Protein AF-0000000075193937 (afdb_homodimer)

Foldseek 3Di:
DDDDDWAKWWKWQPDAAPVRFIWTWFADDAPDFIFTAGDDLPRQRRIWTWADDDPFKIWIDRPVGRQWTFDDDDFFTGIHGDDPFIWGWDQDPLAIWIAGPVRQWTWFFPHNHGGTGTGIGGDPVDSRRHIHIGGRD/DDDDDWAKWWKWQPDAAPVRFTWTWFADDAPDFIWTAGDDLVRQSRMWGWADPDDFKTWIDRPVCRQWTFDDDDQFTGIHGDDPWIWGWDQDPLAIWTAGPVRQWTWFFPHNDGGGGTGTGGDPVPSRRGIDIGHDD

InterPro domains:
  IPR035992 Ricin B-like lectins [SSF50370] (6-136)
  IPR048746 CCL2-like, lectin domain [PF21595] (7-131)

Radius of gyration: 20.36 Å; Cα contacts (8 Å, |Δi|>4): 786; chains: 2; bounding box: 32×58×46 Å

Structure (mmCIF, N/CA/C/O backbone):
data_AF-0000000075193937-model_v1
#
loop_
_entity.id
_entity.type
_entity.pdbx_description
1 polymer 'CCL2-like lectin domain-containing protein'
#
loop_
_atom_site.group_PDB
_atom_site.id
_atom_site.type_symbol
_atom_site.label_atom_id
_atom_site.label_alt_id
_atom_site.label_comp_id
_atom_site.label_asym_id
_atom_site.label_entity_id
_atom_site.label_seq_id
_atom_site.pdbx_PDB_ins_code
_atom_site.Cartn_x
_atom_site.Cartn_y
_atom_site.Cartn_z
_atom_site.occupancy
_atom_site.B_iso_or_equiv
_atom_site.auth_seq_id
_atom_site.auth_comp_id
_atom_site.auth_asym_id
_atom_site.auth_atom_id
_atom_site.pdbx_PDB_model_num
ATOM 1 N N . MET A 1 1 ? -6.414 20.859 -9.148 1 71.44 1 MET A N 1
ATOM 2 C CA . MET A 1 1 ? -5.879 20.859 -7.789 1 71.44 1 MET A CA 1
ATOM 3 C C . MET A 1 1 ? -6.711 21.75 -6.875 1 71.44 1 MET A C 1
ATOM 5 O O . MET A 1 1 ? -7.043 22.875 -7.238 1 71.44 1 MET A O 1
ATOM 9 N N . SER A 1 2 ? -7.223 21.172 -5.781 1 85.88 2 SER A N 1
ATOM 10 C CA . SER A 1 2 ? -8.094 21.938 -4.902 1 85.88 2 SER A CA 1
ATOM 11 C C . SER A 1 2 ? -7.625 21.875 -3.455 1 85.88 2 SER A C 1
ATOM 13 O O . SER A 1 2 ? -7 20.891 -3.049 1 85.88 2 SER A O 1
ATOM 15 N N . LYS A 1 3 ? -7.867 22.859 -2.82 1 93.62 3 LYS A N 1
ATOM 16 C CA . LYS A 1 3 ? -7.676 22.953 -1.375 1 93.62 3 LYS A CA 1
ATOM 17 C C . LYS A 1 3 ? -8.758 22.172 -0.63 1 93.62 3 LYS A C 1
ATOM 19 O O . LYS A 1 3 ? -9.953 22.359 -0.888 1 93.62 3 LYS A O 1
ATOM 24 N N . PRO A 1 4 ? -8.328 21.328 0.208 1 95.88 4 PRO A N 1
ATOM 25 C CA . PRO A 1 4 ? -9.383 20.609 0.922 1 95.88 4 PRO A CA 1
ATOM 26 C C . PRO A 1 4 ? -10.203 21.516 1.843 1 95.88 4 PRO A C 1
ATOM 28 O O . PRO A 1 4 ? -9.688 22.516 2.344 1 95.88 4 PRO A O 1
ATOM 31 N N . ALA A 1 5 ? -11.547 21.109 2.076 1 94.38 5 ALA A N 1
ATOM 32 C CA . ALA A 1 5 ? -12.391 21.812 3.035 1 94.38 5 ALA A CA 1
ATOM 33 C C . ALA A 1 5 ? -11.82 21.719 4.445 1 94.38 5 ALA A C 1
ATOM 35 O O . ALA A 1 5 ? -11.25 20.703 4.824 1 94.38 5 ALA A O 1
ATOM 36 N N . PRO A 1 6 ? -11.875 22.828 5.207 1 97.25 6 PRO A N 1
ATOM 37 C CA . PRO A 1 6 ? -11.508 22.703 6.621 1 97.25 6 PRO A CA 1
ATOM 38 C C . PRO A 1 6 ? -12.234 21.562 7.328 1 97.25 6 PRO A C 1
ATOM 40 O O . PRO A 1 6 ? -13.359 21.219 6.953 1 97.25 6 PRO A O 1
ATOM 43 N N . GLY A 1 7 ? -11.633 21.031 8.312 1 97.38 7 GLY A N 1
ATOM 44 C CA . GLY A 1 7 ? -12.203 19.906 9.047 1 97.38 7 GLY A CA 1
ATOM 45 C C . GLY A 1 7 ? -11.156 19.047 9.734 1 97.38 7 GLY A C 1
ATOM 46 O O . GLY A 1 7 ? -9.992 19.438 9.836 1 97.38 7 GLY A O 1
ATOM 47 N N . THR A 1 8 ? -11.625 17.969 10.305 1 97.19 8 THR A N 1
ATOM 48 C CA . THR A 1 8 ? -10.734 17.031 10.977 1 97.19 8 THR A CA 1
ATOM 49 C C . THR A 1 8 ? -10.469 15.805 10.102 1 97.19 8 THR A C 1
ATOM 51 O O . THR A 1 8 ? -11.406 15.203 9.562 1 97.19 8 THR A O 1
ATOM 54 N N . TYR A 1 9 ? -9.172 15.508 9.883 1 98.06 9 TYR A N 1
ATOM 55 C CA . TYR A 1 9 ? -8.75 14.445 8.977 1 98.06 9 TYR A CA 1
ATOM 56 C C . TYR A 1 9 ? -7.68 13.57 9.609 1 98.06 9 TYR A C 1
ATOM 58 O O . TYR A 1 9 ? -6.914 14.039 10.461 1 98.06 9 TYR A O 1
ATOM 66 N N . LYS A 1 10 ? -7.75 12.312 9.227 1 98.25 10 LYS A N 1
ATOM 67 C CA . LYS A 1 10 ? -6.496 11.562 9.219 1 98.25 10 LYS A CA 1
ATOM 68 C C . LYS A 1 10 ? -5.754 11.75 7.902 1 98.25 10 LYS A C 1
ATOM 70 O O . LYS A 1 10 ? -6.375 11.789 6.836 1 98.25 10 LYS A O 1
ATOM 75 N N . ILE A 1 11 ? -4.414 11.781 7.957 1 98.75 11 ILE A N 1
ATOM 76 C CA . ILE A 1 11 ? -3.545 11.938 6.797 1 98.75 11 ILE A CA 1
ATOM 77 C C . ILE A 1 11 ? -2.729 10.664 6.586 1 98.75 11 ILE A C 1
ATOM 79 O O . ILE A 1 11 ? -1.824 10.367 7.367 1 98.75 11 ILE A O 1
ATOM 83 N N . ILE A 1 12 ? -3.104 9.977 5.523 1 98.75 12 ILE A N 1
ATOM 84 C CA . ILE A 1 12 ? -2.584 8.641 5.262 1 98.75 12 ILE A CA 1
ATOM 85 C C . ILE A 1 12 ? -1.658 8.672 4.047 1 98.75 12 ILE A C 1
ATOM 87 O O . ILE A 1 12 ? -2.01 9.234 3.008 1 98.75 12 ILE A O 1
ATOM 91 N N . ASN A 1 13 ? -0.345 8.016 4.289 1 98.75 13 ASN A N 1
ATOM 92 C CA . ASN A 1 13 ? 0.5 7.844 3.111 1 98.75 13 ASN A CA 1
ATOM 93 C C . ASN A 1 13 ? -0.111 6.859 2.119 1 98.75 13 ASN A C 1
ATOM 95 O O . ASN A 1 13 ? -0.657 5.828 2.518 1 98.75 13 ASN A O 1
ATOM 99 N N . ARG A 1 14 ? -0.019 7.16 0.825 1 98.62 14 ARG A N 1
ATOM 100 C CA . ARG A 1 14 ? -0.611 6.293 -0.188 1 98.62 14 ARG A CA 1
ATOM 101 C C . ARG A 1 14 ? 0.14 4.969 -0.282 1 98.62 14 ARG A C 1
ATOM 103 O O . ARG A 1 14 ? -0.343 4.02 -0.9 1 98.62 14 ARG A O 1
ATOM 110 N N . VAL A 1 15 ? 1.331 4.848 0.27 1 98.62 15 VAL A N 1
ATOM 111 C CA . VAL A 1 15 ? 2.107 3.613 0.213 1 98.62 15 VAL A CA 1
ATOM 112 C C . VAL A 1 15 ? 1.89 2.805 1.489 1 98.62 15 VAL A C 1
ATOM 114 O O . VAL A 1 15 ? 2.162 3.287 2.592 1 98.62 15 VAL A O 1
ATOM 117 N N . LEU A 1 16 ? 1.405 1.647 1.274 1 98.44 16 LEU A N 1
ATOM 118 C CA . LEU A 1 16 ? 1.262 0.712 2.385 1 98.44 16 LEU A CA 1
ATOM 119 C C . LEU A 1 16 ? 2.625 0.284 2.916 1 98.44 16 LEU A C 1
ATOM 121 O O . LEU A 1 16 ? 3.607 0.265 2.172 1 98.44 16 LEU A O 1
ATOM 125 N N . SER A 1 17 ? 2.607 -0.071 4.297 1 98.12 17 SER A N 1
ATOM 126 C CA . SER A 1 17 ? 3.805 -0.747 4.789 1 98.12 17 SER A CA 1
ATOM 127 C C . SER A 1 17 ? 3.99 -2.102 4.113 1 98.12 17 SER A C 1
ATOM 129 O O . SER A 1 17 ? 3.068 -2.615 3.477 1 98.12 17 SER A O 1
ATOM 131 N N . VAL A 1 18 ? 5.055 -2.826 4.023 1 94.75 18 VAL A N 1
ATOM 132 C CA . VAL A 1 18 ? 5.383 -4.117 3.428 1 94.75 18 VAL A CA 1
ATOM 133 C C . VAL A 1 18 ? 4.508 -5.207 4.035 1 94.75 18 VAL A C 1
ATOM 135 O O . VAL A 1 18 ? 4.363 -6.289 3.461 1 94.75 18 VAL A O 1
ATOM 138 N N . ASN A 1 19 ? 3.992 -4.75 5.402 1 93.81 19 ASN A N 1
ATOM 139 C CA . ASN A 1 19 ? 3.127 -5.723 6.055 1 93.81 19 ASN A CA 1
ATOM 140 C C . ASN A 1 19 ? 1.652 -5.375 5.875 1 93.81 19 ASN A C 1
ATOM 142 O O . ASN A 1 19 ? 0.817 -5.746 6.703 1 93.81 19 ASN A O 1
ATOM 146 N N . ASP A 1 20 ? 1.298 -4.637 4.871 1 95.94 20 ASP A N 1
ATOM 147 C CA . ASP A 1 20 ? -0.068 -4.367 4.434 1 95.94 20 ASP A CA 1
ATOM 148 C C . ASP A 1 20 ? -0.807 -3.494 5.441 1 95.94 20 ASP A C 1
ATOM 150 O O . ASP A 1 20 ? -1.978 -3.736 5.742 1 95.94 20 ASP A O 1
ATOM 154 N N . LYS A 1 21 ? -0.113 -2.469 5.988 1 97.12 21 LYS A N 1
ATOM 155 C CA . LYS A 1 21 ? -0.755 -1.531 6.906 1 97.12 21 LYS A CA 1
ATOM 156 C C . LYS A 1 21 ? -0.818 -0.13 6.309 1 97.12 21 LYS A C 1
ATOM 158 O O . LYS A 1 21 ? 0.139 0.324 5.676 1 97.12 21 LYS A O 1
ATOM 163 N N . ARG A 1 22 ? -1.879 0.46 6.535 1 97.75 22 ARG A N 1
ATOM 164 C CA . ARG A 1 22 ? -1.98 1.892 6.27 1 97.75 22 ARG A CA 1
ATOM 165 C C . ARG A 1 22 ? -1.188 2.697 7.293 1 97.75 22 ARG A C 1
ATOM 167 O O . ARG A 1 22 ? -1.252 2.42 8.492 1 97.75 22 ARG A O 1
ATOM 174 N N . LEU A 1 23 ? -0.584 3.67 6.816 1 98.69 23 LEU A N 1
ATOM 175 C CA . LEU A 1 23 ? 0.267 4.484 7.68 1 98.69 23 LEU 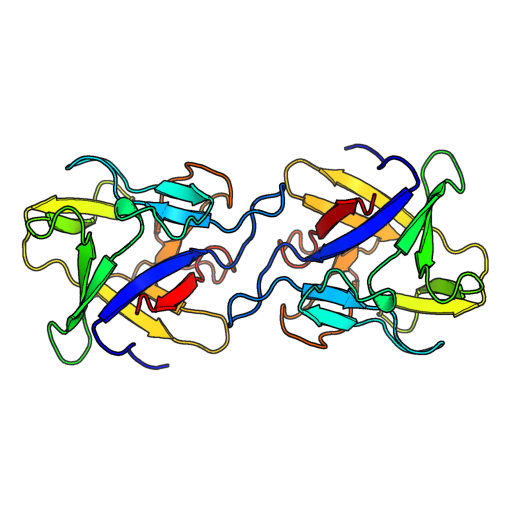A CA 1
ATOM 176 C C . LEU A 1 23 ? -0.266 5.91 7.777 1 98.69 23 LEU A C 1
ATOM 178 O O . LEU A 1 23 ? -0.318 6.629 6.777 1 98.69 23 LEU A O 1
ATOM 182 N N . ALA A 1 24 ? -0.623 6.395 8.977 1 98.75 24 ALA A N 1
ATOM 183 C CA . ALA A 1 24 ? -1.172 7.723 9.234 1 98.75 24 ALA A CA 1
ATOM 184 C C . ALA A 1 24 ? -0.169 8.594 9.984 1 98.75 24 ALA A C 1
ATOM 186 O O . ALA A 1 24 ? 0.56 8.109 10.852 1 98.75 24 ALA A O 1
ATOM 187 N N . ILE A 1 25 ? -0.184 9.828 9.703 1 98.75 25 ILE A 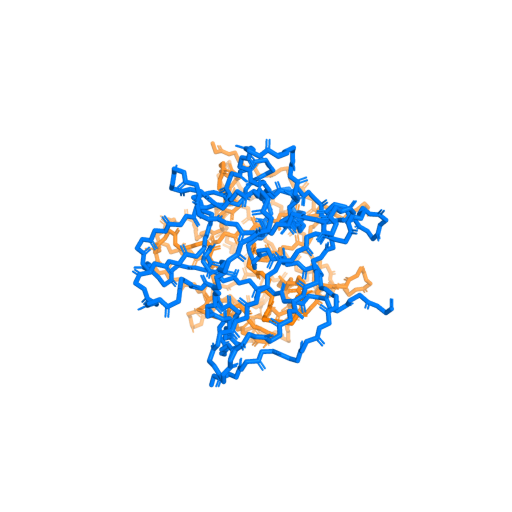N 1
ATOM 188 C CA . ILE A 1 25 ? 0.654 10.766 10.445 1 98.75 25 ILE A CA 1
ATOM 189 C C . ILE A 1 25 ? 0.199 10.828 11.898 1 98.75 25 ILE A C 1
ATOM 191 O O . ILE A 1 25 ? -0.976 11.078 12.18 1 98.75 25 ILE A O 1
ATOM 195 N N . THR A 1 26 ? 1.094 10.695 12.758 1 98.31 26 THR A N 1
ATOM 196 C CA . THR A 1 26 ? 0.863 10.688 14.203 1 98.31 26 THR A CA 1
ATOM 197 C C . THR A 1 26 ? 1.64 11.812 14.875 1 98.31 26 THR A C 1
ATOM 199 O O . THR A 1 26 ? 2.859 11.914 14.727 1 98.31 26 THR A O 1
ATOM 202 N N . ALA A 1 27 ? 0.937 12.633 15.539 1 97.81 27 ALA A N 1
ATOM 203 C CA . ALA A 1 27 ? 1.589 13.68 16.312 1 97.81 27 ALA A CA 1
ATOM 204 C C . ALA A 1 27 ? 2.34 13.094 17.516 1 97.81 27 ALA A C 1
ATOM 206 O O . ALA A 1 27 ? 1.755 12.383 18.328 1 97.81 27 ALA A O 1
ATOM 207 N N . ASN A 1 28 ? 3.514 13.438 17.609 1 95.38 28 ASN A N 1
ATOM 208 C CA . ASN A 1 28 ? 4.312 13.094 18.781 1 95.38 28 ASN A CA 1
ATOM 209 C C . ASN A 1 28 ? 4.391 14.25 19.781 1 95.38 28 ASN A C 1
ATOM 211 O O . ASN A 1 28 ? 3.619 15.211 19.672 1 95.38 28 ASN A O 1
ATOM 215 N N . ALA A 1 29 ? 5.258 14.109 20.797 1 91.81 29 ALA A N 1
ATOM 216 C CA . ALA A 1 29 ? 5.402 15.156 21.797 1 91.81 29 ALA A CA 1
ATOM 217 C C . ALA A 1 29 ? 5.867 16.469 21.172 1 91.81 29 ALA A C 1
ATOM 219 O O . ALA A 1 29 ? 6.488 16.469 20.094 1 91.81 29 ALA A O 1
ATOM 220 N N . GLU A 1 30 ? 5.504 17.453 21.797 1 91.25 30 GLU A N 1
ATOM 221 C CA . GLU A 1 30 ? 5.969 18.766 21.375 1 91.25 30 GLU A CA 1
ATOM 222 C C . GLU A 1 30 ? 7.469 18.766 21.094 1 91.25 30 GLU A C 1
ATOM 224 O O . GLU A 1 30 ? 8.25 18.203 21.859 1 91.25 30 GLU A O 1
ATOM 229 N N . GLY A 1 31 ? 7.723 19.281 19.984 1 92.25 31 GLY A N 1
ATOM 230 C CA . GLY A 1 31 ? 9.133 19.391 19.641 1 92.25 31 GLY A CA 1
ATOM 231 C C . GLY A 1 31 ? 9.68 18.172 18.953 1 92.25 31 GLY A C 1
ATOM 232 O O . GLY A 1 31 ? 10.789 18.188 18.406 1 92.25 31 GLY A O 1
ATOM 233 N N . ASN A 1 32 ? 8.961 17.125 18.953 1 93.62 32 ASN A N 1
ATOM 234 C CA . ASN A 1 32 ? 9.398 15.906 18.281 1 93.62 32 ASN A CA 1
ATOM 235 C C . ASN A 1 32 ? 8.797 15.797 16.875 1 93.62 32 ASN A C 1
ATOM 237 O O . ASN A 1 32 ? 7.668 16.234 16.641 1 93.62 32 ASN A O 1
ATOM 241 N N . ALA A 1 33 ? 9.562 15.219 16.078 1 96.5 33 ALA A N 1
ATOM 242 C CA . ALA A 1 33 ? 9.062 14.945 14.734 1 96.5 33 ALA A CA 1
ATOM 243 C C . ALA A 1 33 ? 7.863 14.008 14.773 1 96.5 33 ALA A C 1
ATOM 245 O O . ALA A 1 33 ? 7.855 13.039 15.539 1 96.5 33 ALA A O 1
ATOM 246 N N . SER A 1 34 ? 6.883 14.352 13.93 1 98.06 34 SER A N 1
ATOM 247 C CA . SER A 1 34 ? 5.77 13.422 13.75 1 98.06 34 SER A CA 1
ATOM 248 C C . SER A 1 34 ? 6.188 12.203 12.945 1 98.06 34 SER A C 1
ATOM 250 O O . SER A 1 34 ? 7.102 12.281 12.117 1 98.06 34 SER A O 1
ATOM 252 N N . THR A 1 35 ? 5.598 11.078 13.211 1 98.5 35 THR A N 1
ATOM 253 C CA . THR A 1 35 ? 5.852 9.82 12.516 1 98.5 35 THR A CA 1
ATOM 254 C C . THR A 1 35 ? 4.562 9.258 11.914 1 98.5 35 THR A C 1
ATOM 256 O O . THR A 1 35 ? 3.479 9.789 12.164 1 98.5 35 THR A O 1
ATOM 259 N N . VAL A 1 36 ? 4.836 8.312 11 1 98.5 36 VAL A N 1
ATOM 260 C CA . VAL A 1 36 ? 3.662 7.57 10.555 1 98.5 36 VAL A CA 1
ATOM 261 C C . VAL A 1 36 ? 3.568 6.246 11.312 1 98.5 36 VAL A C 1
ATOM 263 O O . VAL A 1 36 ? 4.586 5.602 11.578 1 98.5 36 VAL A O 1
ATOM 266 N N . THR A 1 37 ? 2.293 5.934 11.797 1 98.44 37 THR A N 1
ATOM 267 C CA . THR A 1 37 ? 1.986 4.66 12.445 1 98.44 37 THR A CA 1
ATOM 268 C C . THR A 1 37 ? 0.724 4.043 11.852 1 98.44 37 THR A C 1
ATOM 270 O O . THR A 1 37 ? 0.005 4.695 11.094 1 98.44 37 THR A O 1
ATOM 273 N N . GLU A 1 38 ? 0.611 2.758 12.094 1 98.12 38 GLU A N 1
ATOM 274 C CA . GLU A 1 38 ? -0.573 2.074 11.586 1 98.12 38 GLU A CA 1
ATOM 275 C C . GLU A 1 38 ? -1.846 2.84 11.938 1 98.12 38 GLU A C 1
ATOM 277 O O . GLU A 1 38 ? -2.043 3.23 13.086 1 98.12 38 GLU A O 1
ATOM 282 N N . GLU A 1 39 ? -2.705 3.027 10.922 1 98 39 GLU A N 1
ATOM 283 C CA . GLU A 1 39 ? -3.957 3.762 11.094 1 98 39 GLU A CA 1
ATOM 284 C C . GLU A 1 39 ? -4.895 3.041 12.055 1 98 39 GLU A C 1
ATOM 286 O O . GLU A 1 39 ? -5.074 1.825 11.969 1 98 39 GLU A O 1
ATOM 291 N N . SER A 1 40 ? -5.367 3.857 12.906 1 96.12 40 SER A N 1
ATOM 292 C CA . SER A 1 40 ? -6.344 3.393 13.883 1 96.12 40 SER A CA 1
ATOM 293 C C . SER A 1 40 ? -7.473 4.406 14.055 1 96.12 40 SER A C 1
ATOM 295 O O . SER A 1 40 ? -7.219 5.598 14.25 1 96.12 40 SER A O 1
ATOM 297 N N . SER A 1 41 ? -8.703 3.957 14.094 1 88.25 41 SER A N 1
ATOM 298 C CA . SER A 1 41 ? -9.859 4.844 14.211 1 88.25 41 SER A CA 1
ATOM 299 C C . SER A 1 41 ? -9.891 5.551 15.555 1 88.25 41 SER A C 1
ATOM 301 O O . SER A 1 41 ? -10.398 6.668 15.672 1 88.25 41 SER A O 1
ATOM 303 N N . SER A 1 42 ? -9.312 5.012 16.516 1 88.81 42 SER A N 1
ATOM 304 C CA . SER A 1 42 ? -9.438 5.527 17.875 1 88.81 42 SER A CA 1
ATOM 305 C C . SER A 1 42 ? -8.242 6.398 18.25 1 88.81 42 SER A C 1
ATOM 307 O O . SER A 1 42 ? -8.195 6.977 19.344 1 88.81 42 SER A O 1
ATOM 309 N N . ASN A 1 43 ? -7.305 6.453 17.453 1 94.5 43 ASN A N 1
ATOM 310 C CA . ASN A 1 43 ? -6.094 7.191 17.797 1 94.5 43 ASN A CA 1
ATOM 311 C C . ASN A 1 43 ? -6.254 8.68 17.516 1 94.5 43 ASN A C 1
ATOM 313 O O . ASN A 1 43 ? -6.098 9.125 16.375 1 94.5 43 ASN A O 1
ATOM 317 N N . THR A 1 44 ? -6.469 9.5 18.547 1 94.94 44 THR A N 1
ATOM 318 C CA . THR A 1 44 ? -6.691 10.938 18.391 1 94.94 44 THR A CA 1
ATOM 319 C C . THR A 1 44 ? -5.402 11.641 17.969 1 94.94 44 THR A C 1
ATOM 321 O O . THR A 1 44 ? -5.438 12.766 17.469 1 94.94 44 THR A O 1
ATOM 324 N N . ALA A 1 45 ? -4.273 11.031 18.234 1 95.62 45 ALA A N 1
ATOM 325 C CA . ALA A 1 45 ? -3.006 11.633 17.812 1 95.62 45 ALA A CA 1
ATOM 326 C C . ALA A 1 45 ? -2.865 11.633 16.297 1 95.62 45 ALA A C 1
ATOM 328 O O . ALA A 1 45 ? -1.99 12.305 15.75 1 95.62 45 ALA A O 1
ATOM 329 N N . GLN A 1 46 ? -3.68 10.891 15.648 1 98.38 46 GLN A N 1
ATOM 330 C CA . GLN A 1 46 ? -3.637 10.812 14.195 1 98.38 46 GLN A CA 1
ATOM 331 C C . GLN A 1 46 ? -4.695 11.719 13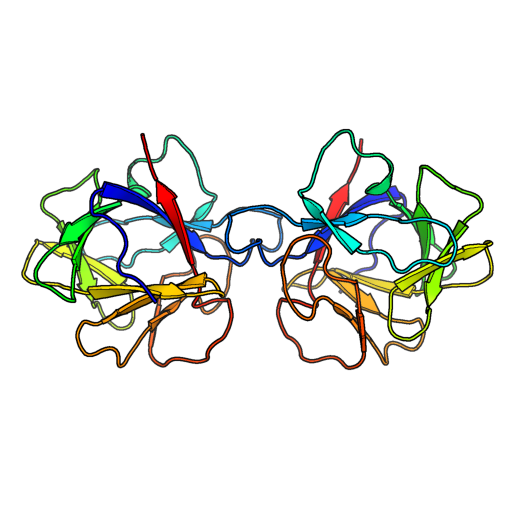.562 1 98.38 46 GLN A C 1
ATOM 333 O O . GLN A 1 46 ? -4.883 11.711 12.344 1 98.38 46 GLN A O 1
ATOM 338 N N . GLN A 1 47 ? -5.441 12.477 14.422 1 98.38 47 GLN A N 1
ATOM 339 C CA . GLN A 1 47 ? -6.484 13.367 13.93 1 98.38 47 GLN A CA 1
ATOM 340 C C . GLN A 1 47 ? -6.004 14.82 13.891 1 98.38 47 GLN A C 1
ATOM 342 O O . GLN A 1 47 ? -5.512 15.336 14.898 1 98.38 47 GLN A O 1
ATOM 347 N N . TRP A 1 48 ? -6.113 15.445 12.812 1 98.12 48 TRP A N 1
ATOM 348 C CA . TRP A 1 48 ? -5.613 16.797 12.547 1 98.12 48 TRP A CA 1
ATOM 349 C C . TRP A 1 48 ? -6.746 17.719 12.125 1 98.12 48 TRP A C 1
ATOM 351 O O . TRP A 1 48 ? -7.539 17.391 11.242 1 98.12 48 TRP A O 1
ATOM 361 N N . VAL A 1 49 ? -6.805 18.844 12.758 1 97.81 49 VAL A N 1
ATOM 362 C CA . VAL A 1 49 ? -7.672 19.922 12.305 1 97.81 49 VAL A CA 1
ATOM 363 C C . VAL A 1 49 ? -6.977 20.734 11.203 1 97.81 49 VAL A C 1
ATOM 365 O O . VAL A 1 49 ? -5.906 21.297 11.43 1 97.81 49 VAL A O 1
ATOM 368 N N . ILE A 1 50 ? -7.469 20.688 10.086 1 97.5 50 ILE A N 1
ATOM 369 C CA . ILE A 1 50 ? -7.043 21.562 9 1 97.5 50 ILE A CA 1
ATOM 370 C C . ILE A 1 50 ? -7.965 22.766 8.922 1 97.5 50 ILE A C 1
ATOM 372 O O . ILE A 1 50 ? -9.18 22.625 8.781 1 97.5 50 ILE A O 1
ATOM 376 N N . ALA A 1 51 ? -7.371 23.953 9.031 1 97.25 51 ALA A N 1
ATOM 377 C CA . ALA A 1 51 ? -8.109 25.219 8.992 1 97.25 51 ALA A CA 1
ATOM 378 C C . ALA A 1 51 ? -7.539 26.156 7.938 1 97.25 51 ALA A C 1
ATOM 380 O O . ALA A 1 51 ? -6.32 26.219 7.734 1 97.25 51 ALA A O 1
ATOM 381 N N . ASP A 1 52 ? -8.375 26.938 7.406 1 95.62 52 ASP A N 1
ATOM 382 C CA . ASP A 1 52 ? -7.906 27.953 6.465 1 95.62 52 ASP A CA 1
ATOM 383 C C . ASP A 1 52 ? -7.117 29.047 7.18 1 95.62 52 ASP A C 1
ATOM 385 O O . ASP A 1 52 ? -7.48 29.469 8.281 1 95.62 52 ASP A O 1
ATOM 389 N N . PHE A 1 53 ? -6.152 29.484 6.559 1 94.5 53 PHE A N 1
ATOM 390 C CA . PHE A 1 53 ? -5.414 30.656 7.023 1 94.5 53 PHE A CA 1
ATOM 391 C C . PHE A 1 53 ? -5.652 31.844 6.094 1 94.5 53 PHE A C 1
ATOM 393 O O . PHE A 1 53 ? -6.004 32.938 6.551 1 94.5 53 PHE A O 1
ATOM 400 N N . ASP A 1 54 ? -5.414 31.594 4.773 1 93.88 54 ASP A N 1
ATOM 401 C CA . ASP A 1 54 ? -5.785 32.531 3.721 1 93.88 54 ASP A CA 1
ATOM 402 C C . ASP A 1 54 ? -6.332 31.812 2.496 1 93.88 54 ASP A C 1
ATOM 404 O O . ASP A 1 54 ? -6.777 30.672 2.598 1 93.88 54 ASP A O 1
ATOM 408 N N . SER A 1 55 ? -6.273 32.438 1.467 1 91.38 55 SER A N 1
ATOM 409 C CA . SER A 1 55 ? -6.898 31.844 0.288 1 91.38 55 SER A CA 1
ATOM 410 C C . SER A 1 55 ? -6.105 30.641 -0.212 1 91.38 55 SER A C 1
ATOM 412 O O . SER A 1 55 ? -6.656 29.766 -0.875 1 91.38 55 SER A O 1
ATOM 414 N N . ASN A 1 56 ? -4.859 30.562 0.187 1 92.62 56 ASN A N 1
ATOM 415 C CA . ASN A 1 56 ? -4.004 29.547 -0.427 1 92.62 56 ASN A CA 1
ATOM 416 C C . ASN A 1 56 ? -3.447 28.578 0.611 1 92.62 56 ASN A C 1
ATOM 418 O O . ASN A 1 56 ? -2.99 27.484 0.266 1 92.62 56 ASN A O 1
ATOM 422 N N . THR A 1 57 ? -3.473 29 1.801 1 95.5 57 THR A N 1
ATOM 423 C CA . THR A 1 57 ? -2.75 28.203 2.787 1 95.5 57 THR A CA 1
ATOM 424 C C . THR A 1 57 ? -3.674 27.781 3.928 1 95.5 57 THR A C 1
ATOM 426 O O . THR A 1 57 ? -4.746 28.375 4.105 1 95.5 57 THR A O 1
ATOM 429 N N . GLN A 1 58 ? -3.238 26.781 4.609 1 96.44 58 GLN A N 1
ATOM 430 C CA . GLN A 1 58 ? -3.971 26.234 5.746 1 96.44 58 GLN A CA 1
ATOM 431 C C . GLN A 1 58 ? -3.027 25.891 6.895 1 96.44 58 GLN A C 1
ATOM 433 O O . GLN A 1 58 ? -1.826 25.703 6.688 1 96.44 58 GLN A O 1
ATOM 438 N N . SER A 1 59 ? -3.605 25.906 8.07 1 96.88 59 SER A N 1
ATOM 439 C CA . SER A 1 59 ? -2.902 25.438 9.266 1 96.88 59 SER A CA 1
ATOM 440 C C . SER A 1 59 ? -3.377 24.047 9.68 1 96.88 59 SER A C 1
ATOM 442 O O . SER A 1 59 ? -4.461 23.609 9.281 1 96.88 59 SER A O 1
ATOM 444 N N . MET A 1 60 ? -2.52 23.328 10.414 1 97 60 MET A N 1
ATOM 445 C CA . MET A 1 60 ? -2.836 21.984 10.906 1 97 60 MET A CA 1
ATOM 446 C C . MET A 1 60 ? -2.498 21.859 12.383 1 97 60 MET A C 1
ATOM 448 O O . MET A 1 60 ? -1.389 22.203 12.805 1 97 60 MET A O 1
ATOM 452 N N . ALA A 1 61 ? -3.514 21.406 13.141 1 97.44 61 ALA A N 1
ATOM 453 C CA . ALA A 1 61 ? -3.33 21.172 14.57 1 97.44 61 ALA A CA 1
ATOM 454 C C . ALA A 1 61 ? -3.834 19.797 14.977 1 97.44 61 ALA A C 1
ATOM 456 O O . ALA A 1 61 ? -4.891 19.359 14.523 1 97.44 61 ALA A O 1
ATOM 457 N N . PRO A 1 62 ? -3.041 19.125 15.734 1 96.69 62 PRO A N 1
ATOM 458 C CA . PRO A 1 62 ? -3.592 17.875 16.234 1 96.69 62 PRO A CA 1
ATOM 459 C C . PRO A 1 62 ? -4.801 18.078 17.141 1 96.69 62 PRO A C 1
ATOM 461 O O . PRO A 1 62 ? -4.797 18.984 17.984 1 96.69 62 PRO A O 1
ATOM 464 N N . VAL A 1 63 ? -5.789 17.25 17.047 1 95.56 63 VAL A N 1
ATOM 465 C CA . VAL A 1 63 ? -7.008 17.344 17.844 1 95.56 63 VAL A CA 1
ATOM 466 C C . VAL A 1 63 ? -6.668 17.188 19.328 1 95.56 63 VAL A C 1
ATOM 468 O O . VAL A 1 63 ? -7.211 17.906 20.172 1 95.56 63 VAL A O 1
ATOM 471 N N . ALA A 1 64 ? -5.738 16.375 19.547 1 92.38 64 ALA A N 1
ATOM 472 C CA . ALA A 1 64 ? -5.406 16.047 20.922 1 92.38 64 ALA A CA 1
ATOM 473 C C . ALA A 1 64 ? -4.648 17.188 21.594 1 92.38 64 ALA A C 1
ATOM 475 O O . ALA A 1 64 ? -4.559 17.25 22.828 1 92.38 64 ALA A O 1
ATOM 476 N N . ARG A 1 65 ? -4.078 18.047 20.906 1 92.12 65 ARG A N 1
ATOM 477 C CA . ARG A 1 65 ? -3.291 19.156 21.422 1 92.12 65 ARG A CA 1
ATOM 478 C C . ARG A 1 65 ? -3.541 20.438 20.609 1 92.12 65 ARG A C 1
ATOM 480 O O . ARG A 1 65 ? -2.656 20.906 19.891 1 92.12 65 ARG A O 1
ATOM 487 N N . PRO A 1 66 ? -4.602 21.062 20.828 1 90.25 66 PRO A N 1
ATOM 488 C CA . PRO A 1 66 ? -5.02 22.156 19.953 1 90.25 66 PRO A CA 1
ATOM 489 C C . PRO A 1 66 ? -4.125 23.391 20.078 1 90.25 66 PRO A C 1
ATOM 491 O O . PRO A 1 66 ? -4.191 24.281 19.234 1 90.25 66 PRO A O 1
ATOM 494 N N . SER A 1 67 ? -3.365 23.438 21.156 1 92.12 67 SER A N 1
ATOM 495 C CA . SER A 1 67 ? -2.467 24.578 21.328 1 92.12 67 SER A CA 1
ATOM 496 C C . SER A 1 67 ? -1.233 24.438 20.438 1 92.12 67 SER A C 1
ATOM 498 O O . SER A 1 67 ? -0.45 25.391 20.312 1 92.12 67 SER A O 1
ATOM 500 N N . LEU A 1 68 ? -1.084 23.297 19.859 1 95.5 68 LEU A N 1
ATOM 501 C CA . LEU A 1 68 ? 0.057 23.047 18.984 1 95.5 68 LEU A CA 1
ATOM 502 C C . LEU A 1 68 ? -0.366 23.062 17.516 1 95.5 68 LEU A C 1
ATOM 504 O O . LEU A 1 68 ? -1.56 23.016 17.219 1 95.5 68 LEU A O 1
ATOM 508 N N . GLN A 1 69 ? 0.676 23.188 16.656 1 97.25 69 GLN A N 1
ATOM 509 C CA . GLN A 1 69 ? 0.485 23.172 15.211 1 97.25 69 GLN A CA 1
ATOM 510 C C . GLN A 1 69 ? 1.582 22.359 14.516 1 97.25 69 GLN A C 1
ATOM 512 O O . GLN A 1 69 ? 2.695 22.25 15.039 1 97.25 69 GLN A O 1
ATOM 517 N N . ALA A 1 70 ? 1.215 21.781 13.406 1 97.31 70 ALA A N 1
ATOM 518 C CA . ALA A 1 70 ? 2.254 21.25 12.523 1 97.31 70 ALA A CA 1
ATOM 519 C C . ALA A 1 70 ? 3.209 22.359 12.078 1 97.31 70 ALA A C 1
ATOM 521 O O . ALA A 1 70 ? 2.775 23.391 11.562 1 97.31 70 ALA A O 1
ATOM 522 N N . ALA A 1 71 ? 4.434 22.062 12.297 1 96.56 71 ALA A N 1
ATOM 523 C CA . ALA A 1 71 ? 5.484 23.047 12.016 1 96.56 71 ALA A CA 1
ATOM 524 C C . ALA A 1 71 ? 6.668 22.391 11.312 1 96.56 71 ALA A C 1
ATOM 526 O O . ALA A 1 71 ? 6.695 21.156 11.141 1 96.56 71 ALA A O 1
ATOM 527 N N . TRP A 1 72 ? 7.461 23.219 10.891 1 93.38 72 TRP A N 1
ATOM 528 C CA . TRP A 1 72 ? 8.695 22.781 10.25 1 93.38 72 TRP A CA 1
ATOM 529 C C . TRP A 1 72 ? 9.836 22.703 11.25 1 93.38 72 TRP A C 1
ATOM 531 O O . TRP A 1 72 ? 10.289 23.734 11.758 1 93.38 72 TRP A O 1
ATOM 541 N N . GLY A 1 73 ? 10.203 21.484 11.531 1 89.69 73 GLY A N 1
ATOM 542 C CA . GLY A 1 73 ? 11.398 21.281 12.336 1 89.69 73 GLY A CA 1
ATOM 543 C C . GLY A 1 73 ? 12.656 21.109 11.508 1 89.69 73 GLY A C 1
ATOM 544 O O . GLY A 1 73 ? 12.789 21.719 10.438 1 89.69 73 GLY A O 1
ATOM 545 N N . SER A 1 74 ? 13.602 20.453 12.008 1 89.75 74 SER A N 1
ATOM 546 C CA . SER A 1 74 ? 14.844 20.172 11.305 1 89.75 74 SER A CA 1
ATOM 547 C C . SER A 1 74 ? 14.656 19.078 10.25 1 89.75 74 SER A C 1
ATOM 549 O O . SER A 1 74 ? 15.039 17.938 10.461 1 89.75 74 SER A O 1
ATOM 551 N N . GLY A 1 75 ? 13.93 19.531 9.148 1 90.25 75 GLY A N 1
ATOM 552 C CA . GLY A 1 75 ? 13.773 18.625 8.023 1 90.25 75 GLY A CA 1
ATOM 553 C C . GLY A 1 75 ? 12.562 17.719 8.164 1 90.25 75 GLY A C 1
ATOM 554 O O . GLY A 1 75 ? 12.281 16.906 7.266 1 90.25 75 GLY A O 1
ATOM 555 N N . PHE A 1 76 ? 11.922 17.891 9.258 1 95.19 76 PHE A N 1
ATOM 556 C CA . PHE A 1 76 ? 10.789 17.016 9.523 1 95.19 76 PHE A CA 1
ATOM 557 C C . PHE A 1 76 ? 9.578 17.828 9.969 1 95.19 76 PHE A C 1
ATOM 559 O O . PHE A 1 76 ? 9.727 18.922 10.531 1 95.19 76 PHE A O 1
ATOM 566 N N . MET A 1 77 ? 8.445 17.344 9.711 1 97.5 77 MET A N 1
ATOM 567 C CA . MET A 1 77 ? 7.23 17.891 10.305 1 97.5 77 MET A CA 1
ATOM 568 C C . MET A 1 77 ? 7.215 17.656 11.812 1 97.5 77 MET A C 1
ATOM 570 O O . MET A 1 77 ? 7.371 16.516 12.266 1 97.5 77 MET A O 1
ATOM 574 N N . THR A 1 78 ? 7.047 18.734 12.516 1 96.75 78 THR A N 1
ATOM 575 C CA . THR A 1 78 ? 7.102 18.766 13.969 1 96.75 78 THR A CA 1
ATOM 576 C C . THR A 1 78 ? 5.891 19.484 14.547 1 96.75 78 THR A C 1
ATOM 578 O O . THR A 1 78 ? 5.273 20.312 13.867 1 96.75 78 THR A O 1
ATOM 581 N N . VAL A 1 79 ? 5.535 19.094 15.711 1 96.31 79 VAL A N 1
ATOM 582 C CA . VAL A 1 79 ? 4.457 19.828 16.359 1 96.31 79 VAL A CA 1
ATOM 583 C C . VAL A 1 79 ? 5.043 20.859 17.328 1 96.31 79 VAL A C 1
ATOM 585 O O . VAL A 1 79 ? 5.844 20.531 18.203 1 96.31 79 VAL A O 1
ATOM 588 N N . LEU A 1 80 ? 4.684 22.078 17.203 1 96.88 80 LEU A N 1
ATOM 589 C CA . LEU A 1 80 ? 5.18 23.219 17.969 1 96.88 80 LEU A CA 1
ATOM 590 C C . LEU A 1 80 ? 4.027 24.094 18.438 1 96.88 80 LEU A C 1
ATOM 592 O O . LEU A 1 80 ? 2.92 24.016 17.906 1 96.88 80 LEU A O 1
ATOM 596 N N . PRO A 1 81 ? 4.371 24.859 19.484 1 95.62 81 PRO A N 1
ATOM 597 C CA . PRO A 1 81 ? 3.35 25.844 19.844 1 95.62 81 PRO A CA 1
ATOM 598 C C . PRO A 1 81 ? 2.871 26.672 18.641 1 95.62 81 PRO A C 1
ATOM 600 O O . PRO A 1 81 ? 3.668 27.016 17.766 1 95.62 81 PRO A O 1
ATOM 603 N N . ALA A 1 82 ? 1.588 26.891 18.781 1 88.88 82 ALA A N 1
ATOM 604 C CA . ALA A 1 82 ? 0.95 27.547 17.656 1 88.88 82 ALA A CA 1
ATOM 605 C C . ALA A 1 82 ? 1.65 28.859 17.312 1 88.88 82 ALA A C 1
ATOM 607 O O . ALA A 1 82 ? 1.926 29.672 18.203 1 88.88 82 ALA A O 1
ATOM 608 N N . HIS A 1 83 ? 1.843 28.984 16.188 1 88.38 83 HIS A N 1
ATOM 609 C CA . HIS A 1 83 ? 2.342 30.188 15.523 1 88.38 83 HIS A CA 1
ATOM 610 C C . HIS A 1 83 ? 1.793 30.297 14.102 1 88.38 83 HIS A C 1
ATOM 612 O O . HIS A 1 83 ? 0.796 29.656 13.766 1 88.38 83 HIS A O 1
ATOM 618 N N . SER A 1 84 ? 2.102 31.078 13.18 1 86.75 84 SER A N 1
ATOM 619 C CA . SER A 1 84 ? 1.616 31.25 11.812 1 86.75 84 SER A CA 1
ATOM 620 C C . SER A 1 84 ? 2.277 30.266 10.867 1 86.75 84 SER A C 1
ATOM 622 O O . SER A 1 84 ? 2.768 30.641 9.805 1 86.75 84 SER A O 1
ATOM 624 N N . TYR A 1 85 ? 2.242 28.922 11.312 1 92.44 85 TYR A N 1
ATOM 625 C CA . TYR A 1 85 ? 2.699 27.875 10.398 1 92.44 85 TYR A CA 1
ATOM 626 C C . TYR A 1 85 ? 1.602 27.484 9.414 1 92.44 85 TYR A C 1
ATOM 628 O O . TYR A 1 85 ? 0.538 27.016 9.812 1 92.44 85 TYR A O 1
ATOM 636 N N . VAL A 1 86 ? 1.983 27.656 8.156 1 94.81 86 VAL A N 1
ATOM 637 C CA . VAL A 1 86 ? 0.94 27.406 7.164 1 94.81 86 VAL A CA 1
ATOM 638 C C . VAL A 1 86 ? 1.494 26.531 6.035 1 94.81 86 VAL A C 1
ATOM 640 O O . VAL A 1 86 ? 2.697 26.547 5.762 1 94.81 86 VAL A O 1
ATOM 643 N N . TRP A 1 87 ? 0.556 25.828 5.461 1 96.38 87 TRP A N 1
ATOM 644 C CA . TRP A 1 87 ? 0.896 24.859 4.438 1 96.38 87 TRP A CA 1
ATOM 645 C C . TRP A 1 87 ? -0.038 24.969 3.238 1 96.38 87 TRP A C 1
ATOM 647 O O . TRP A 1 87 ? -1.192 25.375 3.381 1 96.38 87 TRP A O 1
ATOM 657 N N . THR A 1 88 ? 0.577 24.656 2.186 1 97.06 88 THR A N 1
ATOM 658 C CA . THR A 1 88 ? -0.226 24.5 0.977 1 97.06 88 THR A CA 1
ATOM 659 C C . THR A 1 88 ? -0.625 23.047 0.773 1 97.06 88 THR A C 1
ATOM 661 O O . THR A 1 88 ? 0.216 22.203 0.442 1 97.06 88 THR A O 1
ATOM 664 N N . ILE A 1 89 ? -1.916 22.719 0.955 1 97.38 89 ILE A N 1
ATOM 665 C CA . ILE A 1 89 ? -2.477 21.375 0.822 1 97.38 89 ILE A CA 1
ATOM 666 C C . ILE A 1 89 ? -3.375 21.312 -0.412 1 97.38 89 ILE A C 1
ATOM 668 O O . ILE A 1 89 ? -4.32 22.094 -0.54 1 97.38 89 ILE A O 1
ATOM 672 N N . ARG A 1 90 ? -2.992 20.328 -1.354 1 97 90 ARG A N 1
ATOM 673 C CA . ARG A 1 90 ? -3.738 20.266 -2.607 1 97 90 ARG A CA 1
ATOM 674 C C . ARG A 1 90 ? -4.125 18.828 -2.945 1 97 90 ARG A C 1
ATOM 676 O O . ARG A 1 90 ? -3.297 17.922 -2.859 1 97 90 ARG A O 1
ATOM 683 N N . GLU A 1 91 ? -5.32 18.656 -3.182 1 95.38 91 GLU A N 1
ATOM 684 C CA . GLU A 1 91 ? -5.805 17.406 -3.756 1 95.38 91 GLU A CA 1
ATOM 685 C C . GLU A 1 91 ? -5.559 17.359 -5.262 1 95.38 91 GLU A C 1
ATOM 687 O O . GLU A 1 91 ? -6.02 18.234 -5.996 1 95.38 91 GLU A O 1
ATOM 692 N N . THR A 1 92 ? -4.758 16.344 -5.727 1 93.81 92 THR A N 1
ATOM 693 C CA . THR A 1 92 ? -4.434 16.156 -7.133 1 93.81 92 THR A CA 1
ATOM 694 C C . THR A 1 92 ? -4.957 14.812 -7.637 1 93.81 92 THR A C 1
ATOM 696 O O . THR A 1 92 ? -5.543 14.047 -6.871 1 93.81 92 THR A O 1
ATOM 699 N N . ASP A 1 93 ? -4.789 14.461 -8.781 1 91.06 93 ASP A N 1
ATOM 700 C CA . ASP A 1 93 ? -5.23 13.211 -9.391 1 91.06 93 ASP A CA 1
ATOM 701 C C . ASP A 1 93 ? -4.352 12.047 -8.938 1 91.06 93 ASP A C 1
ATOM 703 O O . ASP A 1 93 ? -4.703 10.883 -9.141 1 91.06 93 ASP A O 1
ATOM 707 N N . THR A 1 94 ? -3.242 12.438 -8.297 1 93.75 94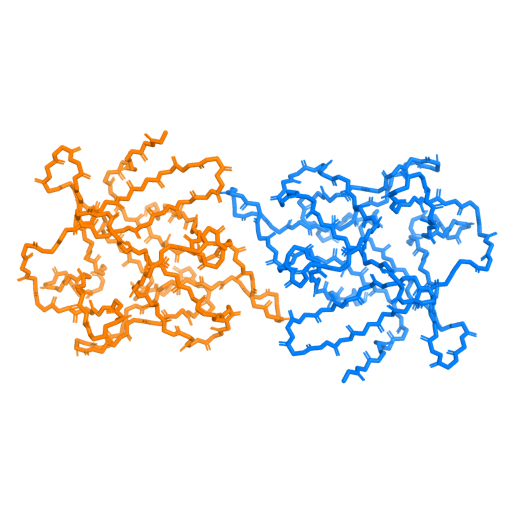 THR A N 1
ATOM 708 C CA . THR A 1 94 ? -2.316 11.383 -7.891 1 93.75 94 THR A CA 1
ATOM 709 C C . THR A 1 94 ? -2.242 11.289 -6.371 1 93.75 94 THR A C 1
ATOM 711 O O . THR A 1 94 ? -1.426 10.547 -5.828 1 93.75 94 THR A O 1
ATOM 714 N N . GLY A 1 95 ? -3.107 11.984 -5.676 1 96.62 95 GLY A N 1
ATOM 715 C CA . GLY A 1 95 ? -3.098 12.023 -4.223 1 96.62 95 GLY A CA 1
ATOM 716 C C . GLY A 1 95 ? -2.957 13.422 -3.664 1 96.62 95 GLY A C 1
ATOM 717 O O . GLY A 1 95 ? -2.918 14.398 -4.422 1 96.62 95 GLY A O 1
ATOM 718 N N . VAL A 1 96 ? -2.926 13.633 -2.443 1 97.94 96 VAL A N 1
ATOM 719 C CA . VAL A 1 96 ? -2.814 14.914 -1.756 1 97.94 96 VAL A CA 1
ATOM 720 C C . VAL A 1 96 ? -1.342 15.273 -1.565 1 97.94 96 VAL A C 1
ATOM 722 O O . VAL A 1 96 ? -0.539 14.43 -1.158 1 97.94 96 VAL A O 1
ATOM 725 N N . THR A 1 97 ? -1.008 16.469 -1.879 1 97.88 97 THR A N 1
ATOM 726 C CA . THR A 1 97 ? 0.307 17 -1.55 1 97.88 97 THR A CA 1
ATOM 727 C C . THR A 1 97 ? 0.216 17.969 -0.371 1 97.88 97 THR A C 1
ATOM 729 O O . THR A 1 97 ? -0.77 18.688 -0.232 1 97.88 97 THR A O 1
ATOM 732 N N . ILE A 1 98 ? 1.142 17.969 0.409 1 98 98 ILE A N 1
ATOM 733 C CA . ILE A 1 98 ? 1.333 18.938 1.481 1 98 98 ILE A CA 1
ATOM 734 C C . ILE A 1 98 ? 2.693 19.609 1.329 1 98 98 ILE A C 1
ATOM 736 O O . ILE A 1 98 ? 3.734 18.953 1.417 1 98 98 ILE A O 1
ATOM 740 N N . GLN A 1 99 ? 2.684 20.859 1.145 1 96.19 99 GLN A N 1
ATOM 741 C CA . GLN A 1 99 ? 3.873 21.656 0.865 1 96.19 99 GLN A CA 1
ATOM 742 C C . GLN A 1 99 ? 3.979 22.844 1.821 1 96.19 99 GLN A C 1
ATOM 744 O O . GLN A 1 99 ? 2.998 23.219 2.467 1 96.19 99 GLN A O 1
ATOM 749 N N . ASP A 1 100 ? 5.125 23.375 1.906 1 91.31 100 ASP A N 1
ATOM 750 C CA . ASP A 1 100 ? 5.25 24.625 2.646 1 91.31 100 ASP A CA 1
ATOM 751 C C . ASP A 1 100 ? 4.449 25.75 1.979 1 91.31 100 ASP A C 1
ATOM 753 O O . ASP A 1 100 ? 4.055 25.625 0.816 1 91.31 100 ASP A O 1
ATOM 757 N N . GLY A 1 101 ? 4.379 26.766 2.619 1 79.44 101 GLY A N 1
ATOM 758 C CA . GLY A 1 101 ? 3.631 27.875 2.076 1 79.44 101 GLY A CA 1
ATOM 759 C C . GLY A 1 101 ? 4.211 28.422 0.78 1 79.44 101 GLY A C 1
ATOM 760 O O . GLY A 1 101 ? 3.471 28.875 -0.091 1 79.44 101 GLY A O 1
ATOM 761 N N . GLY A 1 102 ? 5.512 28.266 0.705 1 79.94 102 GLY A N 1
ATOM 762 C CA . GLY A 1 102 ? 6.195 28.719 -0.498 1 79.94 102 GLY A CA 1
ATOM 763 C C . GLY A 1 102 ? 6.258 27.656 -1.581 1 79.94 102 GLY A C 1
ATOM 764 O O . GLY A 1 102 ? 6.734 27.922 -2.688 1 79.94 102 GLY A O 1
ATOM 765 N N . ARG A 1 103 ? 5.75 26.438 -1.281 1 77.31 103 ARG A N 1
ATOM 766 C CA . ARG A 1 103 ? 5.586 25.297 -2.186 1 77.31 103 ARG A CA 1
ATOM 767 C C . ARG A 1 103 ? 6.926 24.859 -2.756 1 77.31 103 ARG A C 1
ATOM 769 O O . ARG A 1 103 ? 7.02 24.5 -3.936 1 77.31 103 ARG A O 1
ATOM 776 N N . THR A 1 104 ? 8.008 24.906 -1.943 1 83.12 104 THR A N 1
ATOM 777 C CA . THR A 1 104 ? 9.359 24.562 -2.381 1 83.12 104 THR A CA 1
ATOM 778 C C . THR A 1 104 ? 9.742 23.156 -1.918 1 83.12 104 THR A C 1
ATOM 780 O O . THR A 1 104 ? 10.656 22.547 -2.475 1 83.12 104 THR A O 1
ATOM 783 N N . VAL A 1 105 ? 8.914 22.781 -0.879 1 93.81 105 VAL A N 1
ATOM 784 C CA . VAL A 1 105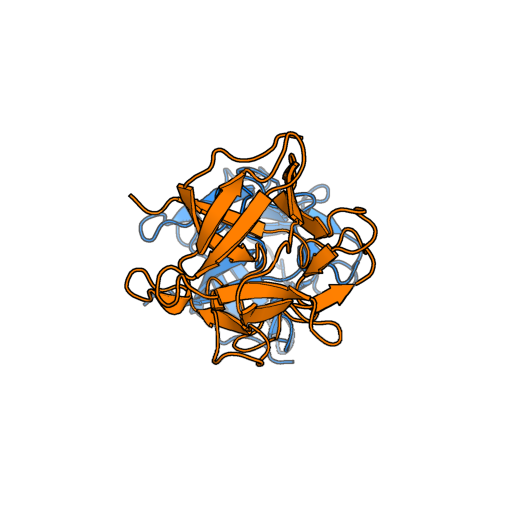 ? 9.25 21.469 -0.323 1 93.81 105 VAL A CA 1
ATOM 785 C C . VAL A 1 105 ? 7.969 20.688 -0.033 1 93.81 105 VAL A C 1
ATOM 787 O O . VAL A 1 105 ? 6.887 21.266 0.065 1 93.81 105 VAL A O 1
ATOM 790 N N . PHE A 1 106 ? 8.133 19.406 0.022 1 96.56 106 PHE A N 1
ATOM 791 C CA . PHE A 1 106 ? 7 18.484 0.153 1 96.56 106 PHE A CA 1
ATOM 792 C C . PHE A 1 106 ? 7.156 17.609 1.387 1 96.56 106 PHE A C 1
ATOM 794 O O . PHE A 1 106 ? 8.266 17.203 1.734 1 96.56 106 PHE A O 1
ATOM 801 N N . TRP A 1 107 ? 5.934 17.344 2.004 1 98.31 107 TRP A N 1
ATOM 802 C CA . TRP A 1 107 ? 5.91 16.266 2.988 1 98.31 107 TRP A CA 1
ATOM 803 C C . TRP A 1 107 ? 6.02 14.906 2.309 1 98.31 107 TRP A C 1
ATOM 805 O O . TRP A 1 107 ? 5.453 14.695 1.235 1 98.31 107 TRP A O 1
ATOM 815 N N . GLY A 1 108 ? 6.738 14.023 2.91 1 98.19 108 GLY A N 1
ATOM 816 C CA . GLY A 1 108 ? 6.848 12.664 2.406 1 98.19 108 GLY A CA 1
ATOM 817 C C . GLY A 1 108 ? 7.488 11.711 3.396 1 98.19 108 GLY A C 1
ATOM 818 O O . GLY A 1 108 ? 7.707 12.07 4.559 1 98.19 108 GLY A O 1
ATOM 819 N N . LEU A 1 109 ? 7.574 10.461 2.873 1 97.56 109 LEU A N 1
ATOM 820 C CA . LEU A 1 109 ? 8.305 9.438 3.609 1 97.56 109 LEU A CA 1
ATOM 821 C C . LEU A 1 109 ? 9.508 8.945 2.807 1 97.56 109 LEU A C 1
ATOM 823 O O . LEU A 1 109 ? 9.398 8.727 1.598 1 97.56 109 LEU A O 1
ATOM 827 N N . ALA A 1 110 ? 10.625 8.812 3.559 1 94.31 110 ALA A N 1
ATOM 828 C CA . ALA A 1 110 ? 11.75 8.133 2.91 1 94.31 110 ALA A CA 1
ATOM 829 C C . ALA A 1 110 ? 11.438 6.664 2.668 1 94.31 110 ALA A C 1
ATOM 831 O O . ALA A 1 110 ? 11.781 6.113 1.618 1 94.31 110 ALA A O 1
ATOM 832 N N . ASN A 1 111 ? 10.766 6.129 3.66 1 92.94 111 ASN A N 1
ATOM 833 C CA . ASN A 1 111 ? 10.305 4.746 3.621 1 92.94 111 ASN A CA 1
ATOM 834 C C . ASN A 1 111 ? 8.914 4.602 4.242 1 92.94 111 ASN A C 1
ATOM 836 O O . ASN A 1 111 ? 8.672 5.102 5.344 1 92.94 111 ASN A O 1
ATOM 840 N N . ALA A 1 112 ? 8.055 3.893 3.486 1 96.19 112 ALA A N 1
ATOM 841 C CA . ALA A 1 112 ? 6.719 3.645 4.027 1 96.19 112 ALA A CA 1
ATOM 842 C C . ALA A 1 112 ? 6.738 2.492 5.027 1 96.19 112 ALA A C 1
ATOM 844 O O . ALA A 1 112 ? 6.18 1.424 4.762 1 96.19 112 ALA A O 1
ATOM 845 N N . SER A 1 113 ? 7.301 2.826 6.152 1 96.56 113 SER A N 1
ATOM 846 C CA . SER A 1 113 ? 7.398 1.888 7.266 1 96.56 113 SER A CA 1
ATOM 847 C C . SER A 1 113 ? 6.953 2.533 8.57 1 96.56 113 SER A C 1
ATOM 849 O O . SER A 1 113 ? 7 3.756 8.719 1 96.56 113 SER A O 1
ATOM 851 N N . GLU A 1 114 ? 6.543 1.753 9.453 1 96.88 114 GLU A N 1
ATOM 852 C CA . GLU A 1 114 ? 6.125 2.225 10.773 1 96.88 114 GLU A CA 1
ATOM 853 C C . GLU A 1 114 ? 7.219 3.057 11.43 1 96.88 114 GLU A C 1
ATOM 855 O O . GLU A 1 114 ? 8.398 2.691 11.383 1 96.88 114 GLU A O 1
ATOM 860 N N . ASN A 1 115 ? 6.789 4.246 11.953 1 97.38 115 ASN A N 1
ATOM 861 C CA . ASN A 1 115 ? 7.613 5.152 12.75 1 97.38 115 ASN A CA 1
ATOM 862 C C . ASN A 1 115 ? 8.562 5.957 11.867 1 97.38 115 ASN A C 1
ATOM 864 O O . ASN A 1 115 ? 9.477 6.617 12.375 1 97.38 115 ASN A O 1
ATOM 868 N N . SER A 1 116 ? 8.422 5.75 10.625 1 98.19 116 SER A N 1
ATOM 869 C CA . SER A 1 116 ? 9.164 6.68 9.773 1 98.19 116 SER A CA 1
ATOM 870 C C . SER A 1 116 ? 8.75 8.125 10.047 1 98.19 116 SER A C 1
ATOM 872 O O . SER A 1 116 ? 7.566 8.414 10.227 1 98.19 116 SER A O 1
ATOM 874 N N . GLN A 1 117 ? 9.711 9.008 10 1 97.81 117 GLN A N 1
ATOM 875 C CA . GLN A 1 117 ? 9.438 10.43 10.172 1 97.81 117 GLN A CA 1
ATOM 876 C C . GLN A 1 117 ? 8.906 11.047 8.883 1 97.81 117 GLN A C 1
ATOM 878 O O . GLN A 1 117 ? 9.328 10.664 7.789 1 97.81 117 GLN A O 1
ATOM 883 N N . VAL A 1 118 ? 8 11.969 9.102 1 98.5 118 VAL A N 1
ATOM 884 C CA . VAL A 1 118 ? 7.488 12.719 7.961 1 98.5 118 VAL A CA 1
ATOM 885 C C . VAL A 1 118 ? 8.516 13.766 7.531 1 98.5 118 VAL A C 1
ATOM 887 O O . VAL A 1 118 ? 8.781 14.727 8.258 1 98.5 118 VAL A O 1
ATOM 890 N N . THR A 1 119 ? 9.062 13.648 6.387 1 97.31 119 THR A N 1
ATOM 891 C CA . THR A 1 119 ? 10.117 14.531 5.887 1 97.31 119 THR A CA 1
ATOM 892 C C . THR A 1 119 ? 9.516 15.75 5.195 1 97.31 119 THR A C 1
ATOM 894 O O . THR A 1 119 ? 8.375 15.703 4.719 1 97.31 119 THR A O 1
ATOM 897 N N . ILE A 1 120 ? 10.266 16.719 5.195 1 95.81 120 ILE A N 1
ATOM 898 C CA . ILE A 1 120 ? 10.031 17.906 4.398 1 95.81 120 ILE A CA 1
ATOM 899 C C . ILE A 1 120 ? 11.234 18.156 3.484 1 95.81 120 ILE A C 1
ATOM 901 O O . ILE A 1 120 ? 12.336 18.438 3.961 1 95.81 120 ILE A O 1
ATOM 905 N N . GLY A 1 121 ? 11.008 18.031 2.25 1 93.88 121 GLY A N 1
ATOM 906 C CA . GLY A 1 121 ? 12.133 18.172 1.347 1 93.88 121 GLY A CA 1
ATOM 907 C C . GLY A 1 121 ? 11.727 18.328 -0.104 1 93.88 121 GLY A C 1
ATOM 908 O O . GLY A 1 121 ? 10.547 18.531 -0.402 1 93.88 121 GLY A O 1
ATOM 909 N N . ALA A 1 122 ? 12.688 18.203 -0.891 1 92.44 122 ALA A N 1
ATOM 910 C CA . ALA A 1 122 ? 12.477 18.438 -2.316 1 92.44 122 ALA A CA 1
ATOM 911 C C . ALA A 1 122 ? 11.438 17.484 -2.889 1 92.44 122 ALA A C 1
ATOM 913 O O . ALA A 1 122 ? 11.359 16.328 -2.475 1 92.44 122 ALA A O 1
ATOM 914 N N . GLY A 1 123 ? 10.695 17.984 -3.848 1 91 123 GLY A N 1
ATOM 915 C CA . GLY A 1 123 ? 9.742 17.141 -4.555 1 91 123 GLY A CA 1
ATOM 916 C C . GLY A 1 123 ? 10.398 16.109 -5.441 1 91 123 GLY A C 1
ATOM 917 O O . GLY A 1 123 ? 11.328 16.422 -6.191 1 91 123 GLY A O 1
ATOM 918 N N . THR A 1 124 ? 9.992 14.852 -5.355 1 87.56 124 THR A N 1
ATOM 919 C CA . THR A 1 124 ? 10.547 13.773 -6.164 1 87.56 124 THR A CA 1
ATOM 920 C C . THR A 1 124 ? 9.469 13.156 -7.051 1 87.56 124 THR A C 1
ATOM 922 O O . THR A 1 124 ? 9.766 12.312 -7.895 1 87.56 124 THR A O 1
ATOM 925 N N . ASP A 1 125 ? 8.211 13.539 -6.84 1 86.75 125 ASP A N 1
ATOM 926 C CA . ASP A 1 125 ? 7.031 13.008 -7.516 1 86.75 125 ASP A CA 1
ATOM 927 C C . ASP A 1 125 ? 6.777 11.555 -7.109 1 86.75 125 ASP A C 1
ATOM 929 O O . ASP A 1 125 ? 5.918 10.891 -7.688 1 86.75 125 ASP A O 1
ATOM 933 N N . ASP A 1 126 ? 7.598 11.109 -6.25 1 91.56 126 ASP A N 1
ATOM 934 C CA . ASP A 1 126 ? 7.414 9.773 -5.691 1 91.56 126 ASP A CA 1
ATOM 935 C C . ASP A 1 126 ? 6.086 9.664 -4.945 1 91.56 126 ASP A C 1
ATOM 937 O O . ASP A 1 126 ? 5.688 10.594 -4.238 1 91.56 126 ASP A O 1
ATOM 941 N N . VAL A 1 127 ? 5.465 8.422 -5.066 1 96.38 127 VAL A N 1
ATOM 942 C CA . VAL A 1 127 ? 4.172 8.219 -4.426 1 96.38 127 VAL A CA 1
ATOM 943 C C . VAL A 1 127 ? 4.328 8.305 -2.908 1 96.38 127 VAL A C 1
ATOM 945 O O . VAL A 1 127 ? 3.348 8.5 -2.188 1 96.38 127 VAL A O 1
ATOM 948 N N . GLN A 1 128 ? 5.461 8.32 -2.441 1 96.56 128 GLN A N 1
ATOM 949 C CA . GLN A 1 128 ? 5.719 8.469 -1.012 1 96.56 128 GLN A CA 1
ATOM 950 C C . GLN A 1 128 ? 5.469 9.898 -0.549 1 96.56 128 GLN A C 1
ATOM 952 O O . GLN A 1 128 ? 5.402 10.164 0.653 1 96.56 128 GLN A O 1
ATOM 957 N N . GLN A 1 129 ? 5.398 10.797 -1.468 1 97.38 129 GLN A N 1
ATOM 958 C CA . GLN A 1 129 ? 5.066 12.188 -1.15 1 97.38 129 GLN A CA 1
ATOM 959 C C . GLN A 1 129 ? 3.592 12.477 -1.421 1 97.38 129 GLN A C 1
ATOM 961 O O . GLN A 1 129 ? 3.197 13.633 -1.568 1 97.38 129 GLN A O 1
ATOM 966 N N . LYS A 1 130 ? 2.801 11.43 -1.553 1 98.06 130 LYS A N 1
ATOM 967 C CA . LYS A 1 130 ? 1.362 11.562 -1.767 1 98.06 130 LYS A CA 1
ATOM 968 C C . LYS A 1 130 ? 0.576 10.969 -0.599 1 98.06 130 LYS A C 1
ATOM 970 O O . LYS A 1 130 ? 0.948 9.93 -0.057 1 98.06 130 LYS A O 1
ATOM 975 N N . TRP A 1 131 ? -0.419 11.617 -0.35 1 98.56 131 TRP A N 1
ATOM 976 C CA . TRP A 1 131 ? -1.22 11.312 0.831 1 98.56 131 TRP A CA 1
ATOM 977 C C . TRP A 1 131 ? -2.688 11.133 0.462 1 98.56 131 TRP A C 1
ATOM 979 O O . TRP A 1 131 ? -3.096 11.445 -0.659 1 98.56 131 TRP A O 1
ATOM 989 N N . VAL A 1 132 ? -3.461 10.68 1.417 1 98.19 132 VAL A N 1
ATOM 990 C CA . VAL A 1 132 ? -4.922 10.641 1.413 1 98.19 132 VAL A CA 1
ATOM 991 C C . VAL A 1 132 ? -5.457 11.297 2.684 1 98.19 132 VAL A C 1
ATOM 993 O O . VAL A 1 132 ? -4.93 11.07 3.775 1 98.19 132 VAL A O 1
ATOM 996 N N . LEU A 1 133 ? -6.453 12.148 2.445 1 97.94 133 LEU A N 1
ATOM 997 C CA . LEU A 1 133 ? -7.168 12.719 3.58 1 97.94 133 LEU A CA 1
ATOM 998 C C . LEU A 1 133 ? -8.438 11.922 3.875 1 97.94 133 LEU A C 1
ATOM 1000 O O . LEU A 1 133 ? -9.328 11.828 3.027 1 97.94 133 LEU A O 1
ATOM 1004 N N . MET A 1 134 ? -8.383 11.383 5.059 1 96.81 134 MET A N 1
ATOM 1005 C CA . MET A 1 134 ? -9.578 10.672 5.512 1 96.81 134 MET A CA 1
ATOM 1006 C C . MET A 1 134 ? -10.352 11.492 6.535 1 96.81 134 MET A C 1
ATOM 1008 O O . MET A 1 134 ? -9.906 11.656 7.672 1 96.81 134 MET A O 1
ATOM 1012 N N . ARG A 1 135 ? -11.562 12.031 6.141 1 95.56 135 ARG A N 1
ATOM 1013 C CA . ARG A 1 135 ? -12.359 12.852 7.043 1 95.56 135 ARG A CA 1
ATOM 1014 C C . ARG A 1 135 ? -12.828 12.047 8.25 1 95.56 135 ARG A C 1
ATOM 1016 O O . ARG A 1 135 ? -13.266 10.906 8.109 1 95.56 135 ARG A O 1
ATOM 1023 N N . VAL A 1 136 ? -12.648 12.703 9.352 1 92.94 136 VAL A N 1
ATOM 1024 C CA . VAL A 1 136 ? -13.125 12.133 10.602 1 92.94 136 VAL A CA 1
ATOM 1025 C C . VAL A 1 136 ? -14.523 12.656 10.906 1 92.94 136 VAL A C 1
ATOM 1027 O O . VAL A 1 136 ? -14.781 13.859 10.789 1 92.94 136 VAL A O 1
ATOM 1030 N N . ALA A 1 137 ? -15.734 12.023 11.023 1 76.19 137 ALA A N 1
ATOM 1031 C CA . ALA A 1 137 ? -17.109 12.414 11.32 1 76.19 137 ALA A CA 1
ATOM 1032 C C . ALA A 1 137 ? -17.203 13.102 12.68 1 76.19 137 ALA A C 1
ATOM 1034 O O . ALA A 1 137 ? -16.391 12.828 13.57 1 76.19 137 ALA A O 1
ATOM 1035 N N . MET B 1 1 ? 16.109 -12.172 0.022 1 71.5 1 MET B N 1
ATOM 1036 C CA . MET B 1 1 ? 14.977 -12.391 -0.881 1 71.5 1 MET B CA 1
ATOM 1037 C C . MET B 1 1 ? 14.547 -13.852 -0.872 1 71.5 1 MET B C 1
ATOM 1039 O O . MET B 1 1 ? 15.383 -14.75 -0.993 1 71.5 1 MET B O 1
ATOM 1043 N N . SER B 1 2 ? 13.375 -14 -0.541 1 86.5 2 SER B N 1
ATOM 1044 C CA . SER B 1 2 ? 12.953 -15.391 -0.415 1 86.5 2 SER B CA 1
ATOM 1045 C C . SER B 1 2 ? 11.688 -15.656 -1.225 1 86.5 2 SER B C 1
ATOM 1047 O O . SER B 1 2 ? 10.883 -14.75 -1.44 1 86.5 2 SER B O 1
ATOM 1049 N N . LYS B 1 3 ? 11.711 -16.828 -1.643 1 95 3 LYS B N 1
ATOM 1050 C CA . LYS B 1 3 ? 10.547 -17.344 -2.352 1 95 3 LYS B CA 1
ATOM 1051 C C . LYS B 1 3 ? 9.391 -17.625 -1.39 1 95 3 LYS B C 1
ATOM 1053 O O . LYS B 1 3 ? 9.57 -18.297 -0.376 1 95 3 LYS B O 1
ATOM 1058 N N . PRO B 1 4 ? 8.102 -17.156 -1.642 1 93.88 4 PRO B N 1
ATOM 1059 C CA . PRO B 1 4 ? 7.027 -17.406 -0.679 1 93.88 4 PRO B CA 1
ATOM 1060 C C . PRO B 1 4 ? 6.566 -18.859 -0.671 1 93.88 4 PRO B C 1
ATOM 1062 O O . PRO B 1 4 ? 6.66 -19.547 -1.691 1 93.88 4 PRO B O 1
ATOM 1065 N N . ALA B 1 5 ? 6.23 -19.203 0.557 1 91.44 5 ALA B N 1
ATOM 1066 C CA . ALA B 1 5 ? 5.676 -20.547 0.673 1 91.44 5 ALA B CA 1
ATOM 1067 C C . ALA B 1 5 ? 4.477 -20.719 -0.253 1 91.44 5 ALA B C 1
ATOM 1069 O O . ALA B 1 5 ? 3.688 -19.797 -0.444 1 91.44 5 ALA B O 1
ATOM 1070 N N . PRO B 1 6 ? 4.426 -21.891 -1.003 1 97.69 6 PRO B N 1
ATOM 1071 C CA . PRO B 1 6 ? 3.205 -22.156 -1.771 1 97.69 6 PRO B CA 1
ATOM 1072 C C . PRO B 1 6 ? 1.935 -21.938 -0.95 1 97.69 6 PRO B C 1
ATOM 1074 O O . PRO B 1 6 ? 1.944 -22.141 0.269 1 97.69 6 PRO B O 1
ATOM 1077 N N . GLY B 1 7 ? 0.768 -21.641 -1.472 1 96.56 7 GLY B N 1
ATOM 1078 C CA . GLY B 1 7 ? -0.487 -21.359 -0.793 1 96.56 7 GLY B CA 1
ATOM 1079 C C . GLY B 1 7 ? -1.393 -20.422 -1.575 1 96.56 7 GLY B C 1
ATOM 1080 O O . GLY B 1 7 ? -1.139 -20.141 -2.748 1 96.56 7 GLY B O 1
ATOM 1081 N N . THR B 1 8 ? -2.328 -20.047 -1.074 1 97.31 8 THR B N 1
ATOM 1082 C CA . THR B 1 8 ? -3.293 -19.141 -1.69 1 97.31 8 THR B CA 1
ATOM 1083 C C . THR B 1 8 ? -3.156 -17.734 -1.121 1 97.31 8 THR B C 1
ATOM 1085 O O . THR B 1 8 ? -3.109 -17.547 0.097 1 97.31 8 THR B O 1
ATOM 1088 N N . TYR B 1 9 ? -3.107 -16.75 -1.905 1 97.88 9 TYR B N 1
ATOM 1089 C CA . TYR B 1 9 ? -2.834 -15.383 -1.504 1 97.88 9 TYR B CA 1
ATOM 1090 C C . TYR B 1 9 ? -3.682 -14.398 -2.303 1 97.88 9 TYR B C 1
ATOM 1092 O O . TYR B 1 9 ? -4.051 -14.68 -3.447 1 97.88 9 TYR B O 1
ATOM 1100 N N . LYS B 1 10 ? -3.93 -13.461 -1.809 1 98 10 LYS B N 1
ATOM 1101 C CA . LYS B 1 10 ? -4.18 -12.258 -2.59 1 98 10 LYS B CA 1
ATOM 1102 C C . LYS B 1 10 ? -2.889 -11.469 -2.807 1 98 10 LYS B C 1
ATOM 1104 O O . LYS B 1 10 ? -2.049 -11.383 -1.908 1 98 10 LYS B O 1
ATOM 1109 N N . ILE B 1 11 ? -2.854 -10.812 -3.744 1 98.69 11 ILE B N 1
ATOM 1110 C CA . ILE B 1 11 ? -1.688 -10.031 -4.145 1 98.69 11 ILE B CA 1
ATOM 1111 C C . ILE B 1 11 ? -2.072 -8.555 -4.266 1 98.69 11 ILE B C 1
ATOM 1113 O O . ILE B 1 11 ? -2.793 -8.172 -5.188 1 98.69 11 ILE B O 1
ATOM 1117 N N . ILE B 1 12 ? -1.527 -7.797 -3.455 1 98.75 12 ILE B N 1
ATOM 1118 C CA . ILE B 1 12 ? -1.951 -6.418 -3.262 1 98.75 12 ILE B CA 1
ATOM 1119 C C . ILE B 1 12 ? -0.806 -5.473 -3.617 1 98.75 12 ILE B C 1
ATOM 1121 O O . ILE B 1 12 ? 0.326 -5.66 -3.166 1 98.75 12 ILE B O 1
ATOM 1125 N N . ASN B 1 13 ? -1.208 -4.535 -4.41 1 98.75 13 ASN B N 1
ATOM 1126 C CA . ASN B 1 13 ? -0.178 -3.535 -4.668 1 98.75 13 ASN B CA 1
ATOM 1127 C C . ASN B 1 13 ? 0.093 -2.68 -3.434 1 98.75 13 ASN B C 1
ATOM 1129 O O . ASN B 1 13 ? -0.837 -2.295 -2.723 1 98.75 13 ASN B O 1
ATOM 1133 N N . ARG B 1 14 ? 1.332 -2.244 -3.217 1 98.56 14 ARG B N 1
ATOM 1134 C CA . ARG B 1 14 ? 1.665 -1.481 -2.018 1 98.56 14 ARG B CA 1
ATOM 1135 C C . ARG B 1 14 ? 1.149 -0.05 -2.117 1 98.56 14 ARG B C 1
ATOM 1137 O O . ARG B 1 14 ? 1.123 0.677 -1.122 1 98.56 14 ARG B O 1
ATOM 1144 N N . VAL B 1 15 ? 0.722 0.331 -3.271 1 98.62 15 VAL B N 1
ATOM 1145 C CA . VAL B 1 15 ? 0.224 1.696 -3.404 1 98.62 15 VAL B CA 1
ATOM 1146 C C . VAL B 1 15 ? -1.303 1.696 -3.355 1 98.62 15 VAL B C 1
ATOM 1148 O O . VAL B 1 15 ? -1.957 1.066 -4.188 1 98.62 15 VAL B O 1
ATOM 1151 N N . LEU B 1 16 ? -1.786 2.389 -2.457 1 98.56 16 LEU B N 1
ATOM 1152 C CA . LEU B 1 16 ? -3.229 2.578 -2.355 1 98.56 16 LEU B CA 1
ATOM 1153 C C . LEU B 1 16 ? -3.754 3.387 -3.537 1 98.56 16 LEU B C 1
ATOM 1155 O O . LEU B 1 16 ? -3.029 4.207 -4.105 1 98.56 16 LEU B O 1
ATOM 1159 N N . SER B 1 17 ? -5.039 3.215 -3.67 1 98.06 17 SER B N 1
ATOM 1160 C CA . SER B 1 17 ? -5.68 4.145 -4.594 1 98.06 17 SER B CA 1
ATOM 1161 C C . SER B 1 17 ? -5.789 5.539 -3.99 1 98.06 17 SER B C 1
ATOM 1163 O O . SER B 1 17 ? -5.609 5.715 -2.783 1 98.06 17 SER B O 1
ATOM 1165 N N . VAL B 1 18 ? -6.074 6.52 -4.906 1 96.38 18 VAL B N 1
ATOM 1166 C CA . VAL B 1 18 ? -6.172 7.902 -4.449 1 96.38 18 VAL B CA 1
ATOM 1167 C C . VAL B 1 18 ? -7.355 8.047 -3.492 1 96.38 18 VAL B C 1
ATOM 1169 O O . VAL B 1 18 ? -7.426 9.008 -2.727 1 96.38 18 VAL B O 1
ATOM 1172 N N . ASN B 1 19 ? -8.234 7.035 -3.422 1 94.31 19 ASN B N 1
ATOM 1173 C CA . ASN B 1 19 ? -9.391 7.035 -2.531 1 94.31 19 ASN B CA 1
ATOM 1174 C C . ASN B 1 19 ? -9.188 6.086 -1.353 1 94.31 19 ASN B C 1
ATOM 1176 O O . ASN B 1 19 ? -10.156 5.562 -0.8 1 94.31 19 ASN B O 1
ATOM 1180 N N . ASP B 1 20 ? -8.008 5.75 -1.09 1 95.94 20 ASP B N 1
ATOM 1181 C CA . ASP B 1 20 ? -7.633 5.016 0.115 1 95.94 20 ASP B CA 1
ATOM 1182 C C . ASP B 1 20 ? -8.117 3.568 0.048 1 95.94 20 ASP B C 1
ATOM 1184 O O . ASP B 1 20 ? -8.602 3.023 1.043 1 95.94 20 ASP B O 1
ATOM 1188 N N . LYS B 1 21 ? -8.062 3.043 -1.203 1 96.44 21 LYS B N 1
ATOM 1189 C CA . LYS B 1 21 ? -8.438 1.641 -1.357 1 96.44 21 LYS B CA 1
ATOM 1190 C C . LYS B 1 21 ? -7.215 0.773 -1.645 1 96.44 21 LYS B C 1
ATOM 1192 O O . LYS B 1 21 ? -6.336 1.166 -2.414 1 96.44 21 LYS B O 1
ATOM 1197 N N . ARG B 1 22 ? -7.129 -0.481 -0.909 1 98.06 22 ARG B N 1
ATOM 1198 C CA . ARG B 1 22 ? -6.168 -1.511 -1.298 1 98.06 22 ARG B CA 1
ATOM 1199 C C . ARG B 1 22 ? -6.547 -2.131 -2.641 1 98.06 22 ARG B C 1
ATOM 1201 O O . ARG B 1 22 ? -7.711 -2.459 -2.873 1 98.06 22 ARG B O 1
ATOM 1208 N N . LEU B 1 23 ? -5.605 -2.227 -3.518 1 98.62 23 LEU B N 1
ATOM 1209 C CA . LEU B 1 23 ? -5.844 -2.73 -4.867 1 98.62 23 LEU B CA 1
ATOM 1210 C C . LEU B 1 23 ? -5.262 -4.129 -5.035 1 98.62 23 LEU B C 1
ATOM 1212 O O . LEU B 1 23 ? -4.047 -4.316 -4.945 1 98.62 23 LEU B O 1
ATOM 1216 N N . ALA B 1 24 ? -6.043 -5.148 -5.188 1 98.81 24 ALA B N 1
ATOM 1217 C CA . ALA B 1 24 ? -5.609 -6.535 -5.332 1 98.81 24 ALA B CA 1
ATOM 1218 C C . ALA B 1 24 ? -5.715 -6.996 -6.781 1 98.81 24 ALA B C 1
ATOM 1220 O O . ALA B 1 24 ? -6.648 -6.621 -7.496 1 98.81 24 ALA B O 1
ATOM 1221 N N . ILE B 1 25 ? -4.844 -7.789 -7.207 1 98.75 25 ILE B N 1
ATOM 1222 C CA . ILE B 1 25 ? -4.906 -8.328 -8.562 1 98.75 25 ILE B CA 1
ATOM 1223 C C . ILE B 1 25 ? -6.148 -9.203 -8.711 1 98.75 25 ILE B C 1
ATOM 1225 O O . ILE B 1 25 ? -6.352 -10.141 -7.941 1 98.75 25 ILE B O 1
ATOM 1229 N N . THR B 1 26 ? -6.855 -8.953 -9.672 1 98.31 26 THR B N 1
ATOM 1230 C CA . THR B 1 26 ? -8.117 -9.625 -9.961 1 98.31 26 THR B CA 1
ATOM 1231 C C . THR B 1 26 ? -8.055 -10.344 -11.305 1 98.31 26 THR B C 1
ATOM 1233 O O . THR B 1 26 ? -7.762 -9.727 -12.328 1 98.31 26 THR B O 1
ATOM 1236 N N . ALA B 1 27 ? -8.234 -11.516 -11.25 1 97.75 27 ALA B N 1
ATOM 1237 C CA . ALA B 1 27 ? -8.289 -12.281 -12.5 1 97.75 27 ALA B CA 1
ATOM 1238 C C . ALA B 1 27 ? -9.523 -11.914 -13.312 1 97.75 27 ALA B C 1
ATOM 1240 O O . ALA B 1 27 ? -10.648 -12.008 -12.82 1 97.75 27 ALA B O 1
ATOM 1241 N N . ASN B 1 28 ? -9.328 -11.664 -14.383 1 94.75 28 ASN B N 1
ATOM 1242 C CA . ASN B 1 28 ? -10.422 -11.43 -15.32 1 94.75 28 ASN B CA 1
ATOM 1243 C C . ASN B 1 28 ? -10.688 -12.656 -16.188 1 94.75 28 ASN B C 1
ATOM 1245 O O . ASN B 1 28 ? -10.172 -13.742 -15.906 1 94.75 28 ASN B O 1
ATOM 1249 N N . ALA B 1 29 ? -11.523 -12.438 -17.156 1 91.44 29 ALA B N 1
ATOM 1250 C CA . ALA B 1 29 ? -11.852 -13.562 -18.031 1 91.44 29 ALA B CA 1
ATOM 1251 C C . ALA B 1 29 ? -10.609 -14.078 -18.75 1 91.44 29 ALA B C 1
ATOM 1253 O O . ALA B 1 29 ? -9.633 -13.344 -18.922 1 91.44 29 ALA B O 1
ATOM 1254 N N . GLU B 1 30 ? -10.555 -15.195 -19.062 1 91.25 30 GLU B N 1
ATOM 1255 C CA . GLU B 1 30 ? -9.477 -15.812 -19.828 1 91.25 30 GLU B CA 1
ATOM 1256 C C . GLU B 1 30 ? -9.062 -14.938 -21 1 91.25 30 GLU B C 1
ATOM 1258 O O . GLU B 1 30 ? -9.914 -14.422 -21.734 1 91.25 30 GLU B O 1
ATOM 1263 N N . GLY B 1 31 ? -8.016 -14.773 -21.047 1 92 31 GLY B N 1
ATOM 1264 C CA . GLY B 1 31 ? -7.496 -14.016 -22.172 1 92 31 GLY B CA 1
ATOM 1265 C C . GLY B 1 31 ? -7.453 -12.523 -21.922 1 92 31 GLY B C 1
ATOM 1266 O O . GLY B 1 31 ? -6.859 -11.773 -22.703 1 92 31 GLY B O 1
ATOM 1267 N N . ASN B 1 32 ? -7.945 -12.25 -20.922 1 94.25 32 ASN B N 1
ATOM 1268 C CA . ASN B 1 32 ? -7.941 -10.828 -20.594 1 94.25 32 ASN B CA 1
ATOM 1269 C C . ASN B 1 32 ? -6.879 -10.5 -19.547 1 94.25 32 ASN B C 1
ATOM 1271 O O . ASN B 1 32 ? -6.578 -11.328 -18.688 1 94.25 32 ASN B O 1
ATOM 1275 N N . ALA B 1 33 ? -6.609 -9.367 -19.656 1 96.94 33 ALA B N 1
ATOM 1276 C CA . ALA B 1 33 ? -5.645 -8.898 -18.656 1 96.94 33 ALA B CA 1
ATOM 1277 C C . ALA B 1 33 ? -6.281 -8.812 -17.281 1 96.94 33 ALA B C 1
ATOM 1279 O O . ALA B 1 33 ? -7.422 -8.359 -17.141 1 96.94 33 ALA B O 1
ATOM 1280 N N . SER B 1 34 ? -5.285 -9.25 -16.453 1 94.5 34 SER B N 1
ATOM 1281 C CA . SER B 1 34 ? -5.766 -9.039 -15.094 1 94.5 34 SER B CA 1
ATOM 1282 C C . SER B 1 34 ? -5.605 -7.59 -14.664 1 94.5 34 SER B C 1
ATOM 1284 O O . SER B 1 34 ? -4.699 -6.895 -15.133 1 94.5 34 SER B O 1
ATOM 1286 N N . THR B 1 35 ? -6.617 -7.184 -13.766 1 98.62 35 THR B N 1
ATOM 1287 C CA . THR B 1 35 ? -6.633 -5.82 -13.242 1 98.62 35 THR B CA 1
ATOM 1288 C C . THR B 1 35 ? -6.551 -5.824 -11.719 1 98.62 35 THR B C 1
ATOM 1290 O O . THR B 1 35 ? -6.617 -6.883 -11.094 1 98.62 35 THR B O 1
ATOM 1293 N N . VAL B 1 36 ? -6.191 -4.531 -11.336 1 98.5 36 VAL B N 1
ATOM 1294 C CA . VAL B 1 36 ? -6.32 -4.406 -9.891 1 98.5 36 VAL B CA 1
ATOM 1295 C C . VAL B 1 36 ? -7.652 -3.734 -9.547 1 98.5 36 VAL B C 1
ATOM 1297 O O . VAL B 1 36 ? -8.086 -2.816 -10.25 1 98.5 36 VAL B O 1
ATOM 1300 N N . THR B 1 37 ? -8.312 -4.449 -8.438 1 98.5 37 THR B N 1
ATOM 1301 C CA . THR B 1 37 ? -9.547 -3.895 -7.887 1 98.5 37 THR B CA 1
ATOM 1302 C C . THR B 1 37 ? -9.484 -3.852 -6.363 1 98.5 37 THR B C 1
ATOM 1304 O O . THR B 1 37 ? -8.57 -4.418 -5.758 1 98.5 37 THR B O 1
ATOM 1307 N N . GLU B 1 38 ? -10.359 -2.914 -5.973 1 97.69 38 GLU B N 1
ATOM 1308 C CA . GLU B 1 38 ? -10.375 -2.812 -4.516 1 97.69 38 GLU B CA 1
ATOM 1309 C C . GLU B 1 38 ? -10.438 -4.191 -3.867 1 97.69 38 GLU B C 1
ATOM 1311 O O . GLU B 1 38 ? -11.258 -5.027 -4.254 1 97.69 38 GLU B O 1
ATOM 1316 N N . GLU B 1 39 ? -9.633 -4.488 -2.875 1 97.94 39 GLU B N 1
ATOM 1317 C CA . GLU B 1 39 ? -9.539 -5.762 -2.168 1 97.94 39 GLU B CA 1
ATOM 1318 C C . GLU B 1 39 ? -10.828 -6.078 -1.422 1 97.94 39 GLU B C 1
ATOM 1320 O O . GLU B 1 39 ? -11.391 -5.211 -0.752 1 97.94 39 GLU B O 1
ATOM 1325 N N . SER B 1 40 ? -11.07 -7.105 -1.63 1 94.56 40 SER B N 1
ATOM 1326 C CA . SER B 1 40 ? -12.242 -7.648 -0.953 1 94.56 40 SER B CA 1
ATOM 1327 C C . SER B 1 40 ? -11.992 -9.07 -0.461 1 94.56 40 SER B C 1
ATOM 1329 O O . SER B 1 40 ? -11.523 -9.922 -1.221 1 94.56 40 SER B O 1
ATOM 1331 N N . SER B 1 41 ? -12.453 -9.398 0.731 1 87.62 41 SER B N 1
ATOM 1332 C CA . SER B 1 41 ? -12.211 -10.711 1.312 1 87.62 41 SER B CA 1
ATOM 1333 C C . SER B 1 41 ? -13 -11.789 0.586 1 87.62 41 SER B C 1
ATOM 1335 O O . SER B 1 41 ? -12.57 -12.945 0.52 1 87.62 41 SER B O 1
ATOM 1337 N N . SER B 1 42 ? -13.977 -11.422 0.072 1 87.94 42 SER B N 1
ATOM 1338 C CA . SER B 1 42 ? -14.875 -12.43 -0.48 1 87.94 42 SER B CA 1
ATOM 1339 C C . SER B 1 42 ? -14.648 -12.617 -1.976 1 87.94 42 SER B C 1
ATOM 1341 O O . SER B 1 42 ? -15.266 -13.477 -2.602 1 87.94 42 SER B O 1
ATOM 1343 N N . ASN B 1 43 ? -13.852 -11.828 -2.527 1 91.88 43 ASN B N 1
ATOM 1344 C CA . ASN B 1 43 ? -13.656 -11.898 -3.971 1 91.88 43 ASN B CA 1
ATOM 1345 C C . ASN B 1 43 ? -12.672 -13.008 -4.344 1 91.88 43 ASN B C 1
ATOM 1347 O O . ASN B 1 43 ? -11.453 -12.812 -4.277 1 91.88 43 ASN B O 1
ATOM 1351 N N . THR B 1 44 ? -13.148 -14.094 -4.844 1 94.88 44 THR B N 1
ATOM 1352 C CA . THR B 1 44 ? -12.312 -15.242 -5.16 1 94.88 44 THR B CA 1
ATOM 1353 C C . THR B 1 44 ? -11.445 -14.969 -6.383 1 94.88 44 THR B C 1
ATOM 1355 O O . THR B 1 44 ? -10.453 -15.648 -6.613 1 94.88 44 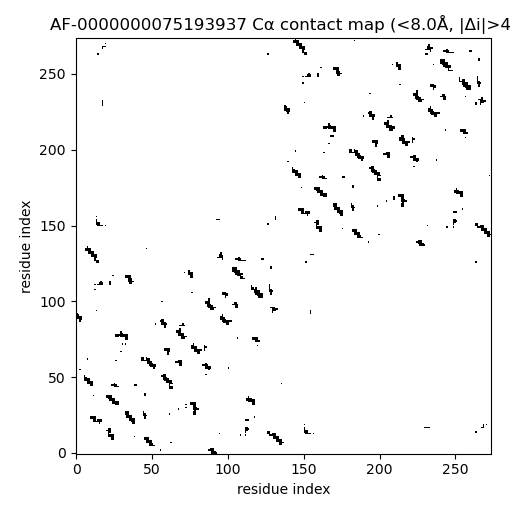THR B O 1
ATOM 1358 N N . ALA B 1 45 ? -11.906 -14.086 -7.223 1 94.5 45 ALA B N 1
ATOM 1359 C CA . ALA B 1 45 ? -11.117 -13.75 -8.398 1 94.5 45 ALA B CA 1
ATOM 1360 C C . ALA B 1 45 ? -9.812 -13.055 -8.008 1 94.5 45 ALA B C 1
ATOM 1362 O O . ALA B 1 45 ? -8.906 -12.906 -8.828 1 94.5 45 ALA B O 1
ATOM 1363 N N . GLN B 1 46 ? -9.656 -12.711 -6.68 1 98.25 46 GLN B N 1
ATOM 1364 C CA . GLN B 1 46 ? -8.438 -12.062 -6.207 1 98.25 46 GLN B CA 1
ATOM 1365 C C . GLN B 1 46 ? -7.547 -13.047 -5.449 1 98.25 46 GLN B C 1
ATOM 1367 O O . GLN B 1 46 ? -6.531 -12.648 -4.871 1 98.25 46 GLN B O 1
ATOM 1372 N N . GLN B 1 47 ? -8.094 -14.211 -5.551 1 98.12 47 GLN B N 1
ATOM 1373 C CA . GLN B 1 47 ? -7.324 -15.227 -4.836 1 98.12 47 GLN B CA 1
ATOM 1374 C C . GLN B 1 47 ? -6.504 -16.078 -5.805 1 98.12 47 GLN B C 1
ATOM 1376 O O . GLN B 1 47 ? -7.047 -16.641 -6.758 1 98.12 47 GLN B O 1
ATOM 1381 N N . TRP B 1 48 ? -5.23 -16.266 -5.457 1 98.06 48 TRP B N 1
ATOM 1382 C CA . TRP B 1 48 ? -4.281 -16.938 -6.344 1 98.06 48 TRP B CA 1
ATOM 1383 C C . TRP B 1 48 ? -3.557 -18.062 -5.617 1 98.06 48 TRP B C 1
ATOM 1385 O O . TRP B 1 48 ? -3.029 -17.859 -4.52 1 98.06 48 TRP B O 1
ATOM 1395 N N . VAL B 1 49 ? -3.654 -19.109 -6.262 1 97.69 49 VAL B N 1
ATOM 1396 C CA . VAL B 1 49 ? -2.822 -20.219 -5.789 1 97.69 49 VAL B CA 1
ATOM 1397 C C . VAL B 1 49 ? -1.397 -20.047 -6.312 1 97.69 49 VAL B C 1
ATOM 1399 O O . VAL B 1 49 ? -1.175 -20.031 -7.527 1 97.69 49 VAL B O 1
ATOM 1402 N N . ILE B 1 50 ? -0.491 -19.859 -5.508 1 97.56 50 ILE B N 1
ATOM 1403 C CA . ILE B 1 50 ? 0.926 -19.875 -5.852 1 97.56 50 ILE B CA 1
ATOM 1404 C C . ILE B 1 50 ? 1.517 -21.25 -5.52 1 97.56 50 ILE B C 1
ATOM 1406 O O . ILE B 1 50 ? 1.456 -21.688 -4.371 1 97.56 50 ILE B O 1
ATOM 1410 N N . ALA B 1 51 ? 2.037 -21.891 -6.559 1 97.25 51 ALA B N 1
ATOM 1411 C CA . ALA B 1 51 ? 2.611 -23.234 -6.422 1 97.25 51 ALA B CA 1
ATOM 1412 C C . ALA B 1 51 ? 4.055 -23.266 -6.918 1 97.25 51 ALA B C 1
ATOM 1414 O O . ALA B 1 51 ? 4.395 -22.609 -7.906 1 97.25 51 ALA B O 1
ATOM 1415 N N . ASP B 1 52 ? 4.781 -24.078 -6.344 1 95.38 52 ASP B N 1
ATOM 1416 C CA . ASP B 1 52 ? 6.152 -24.25 -6.82 1 95.38 52 ASP B CA 1
ATOM 1417 C C . ASP B 1 52 ? 6.18 -24.953 -8.172 1 95.38 52 ASP B C 1
ATOM 1419 O O . ASP B 1 52 ? 5.418 -25.891 -8.406 1 95.38 52 ASP B O 1
ATOM 1423 N N . PHE B 1 53 ? 6.91 -24.547 -9.031 1 94.94 53 PHE B N 1
ATOM 1424 C CA . PHE B 1 53 ? 7.188 -25.25 -10.273 1 94.94 53 PHE B CA 1
ATOM 1425 C C . PHE B 1 53 ? 8.555 -25.922 -10.227 1 94.94 53 PHE B C 1
ATOM 1427 O O . PHE B 1 53 ? 8.672 -27.109 -10.523 1 94.94 53 PHE B O 1
ATOM 1434 N N . ASP B 1 54 ? 9.602 -25.125 -9.742 1 94.25 54 ASP B N 1
ATOM 1435 C CA . ASP B 1 54 ? 10.93 -25.641 -9.438 1 94.25 54 ASP B CA 1
ATOM 1436 C C . ASP B 1 54 ? 11.57 -24.875 -8.273 1 94.25 54 ASP B C 1
ATOM 1438 O O . ASP B 1 54 ? 10.867 -24.219 -7.5 1 94.25 54 ASP B O 1
ATOM 1442 N N . SER B 1 55 ? 12.758 -24.969 -8.297 1 91.75 55 SER B N 1
ATOM 1443 C CA . SER B 1 55 ? 13.398 -24.391 -7.121 1 91.75 55 SER B CA 1
ATOM 1444 C C . SER B 1 55 ? 13.336 -22.875 -7.148 1 91.75 55 SER B C 1
ATOM 1446 O O . SER B 1 55 ? 13.414 -22.219 -6.102 1 91.75 55 SER B O 1
ATOM 1448 N N . ASN B 1 56 ? 13.023 -22.328 -8.211 1 91.62 56 ASN B N 1
ATOM 1449 C CA . ASN B 1 56 ? 13.148 -20.891 -8.305 1 91.62 56 ASN B CA 1
ATOM 1450 C C . ASN B 1 56 ? 11.852 -20.234 -8.766 1 91.62 56 ASN B C 1
ATOM 1452 O O . ASN B 1 56 ? 11.656 -19.031 -8.602 1 91.62 56 ASN B O 1
ATOM 1456 N N . THR B 1 57 ? 11.188 -21 -9.375 1 96.38 57 THR B N 1
ATOM 1457 C CA . THR B 1 57 ? 10.031 -20.375 -10 1 96.38 57 THR B CA 1
ATOM 1458 C C . THR B 1 57 ? 8.734 -20.984 -9.461 1 96.38 57 THR B C 1
ATOM 1460 O O . THR B 1 57 ? 8.75 -22.062 -8.867 1 96.38 57 THR B O 1
ATOM 1463 N N . GLN B 1 58 ? 7.668 -20.328 -9.57 1 96.5 58 GLN B N 1
ATOM 1464 C CA . GLN B 1 58 ? 6.34 -20.719 -9.117 1 96.5 58 GLN B CA 1
ATOM 1465 C C . GLN B 1 58 ? 5.285 -20.422 -10.188 1 96.5 58 GLN B C 1
ATOM 1467 O O . GLN B 1 58 ? 5.512 -19.594 -11.07 1 96.5 58 GLN B O 1
ATOM 1472 N N . SER B 1 59 ? 4.367 -21.031 -10.125 1 97 59 SER B N 1
ATOM 1473 C CA . SER B 1 59 ? 3.193 -20.766 -10.945 1 97 59 SER B CA 1
ATOM 1474 C C . SER B 1 59 ? 2.078 -20.125 -10.133 1 97 59 SER B C 1
ATOM 1476 O O . SER B 1 59 ? 2.08 -20.203 -8.898 1 97 59 SER B O 1
ATOM 1478 N N . MET B 1 60 ? 1.034 -19.547 -10.805 1 97.12 60 MET B N 1
ATOM 1479 C CA . MET B 1 60 ? -0.094 -18.875 -10.164 1 97.12 60 MET B CA 1
ATOM 1480 C C . MET B 1 60 ? -1.394 -19.156 -10.906 1 97.12 60 MET B C 1
ATOM 1482 O O . MET B 1 60 ? -1.467 -18.984 -12.125 1 97.12 60 MET B O 1
ATOM 1486 N N . ALA B 1 61 ? -2.182 -19.516 -10.102 1 97.31 61 ALA B N 1
ATOM 1487 C CA . ALA B 1 61 ? -3.496 -19.812 -10.672 1 97.31 61 ALA B CA 1
ATOM 1488 C C . ALA B 1 61 ? -4.605 -19.188 -9.82 1 97.31 61 ALA B C 1
ATOM 1490 O O . ALA B 1 61 ? -4.555 -19.234 -8.586 1 97.31 61 ALA B O 1
ATOM 1491 N N . PRO B 1 62 ? -5.543 -18.547 -10.508 1 96.06 62 PRO B N 1
ATOM 1492 C CA . PRO B 1 62 ? -6.672 -18.078 -9.703 1 96.06 62 PRO B CA 1
ATOM 1493 C C . PRO B 1 62 ? -7.469 -19.203 -9.062 1 96.06 62 PRO B C 1
ATOM 1495 O O . PRO B 1 62 ? -7.727 -20.219 -9.711 1 96.06 62 PRO B O 1
ATOM 1498 N N . VAL B 1 63 ? -7.832 -19.047 -7.953 1 94.62 63 VAL B N 1
ATOM 1499 C CA . VAL B 1 63 ? -8.609 -20.031 -7.223 1 94.62 63 VAL B CA 1
ATOM 1500 C C . VAL B 1 63 ? -9.906 -20.328 -7.973 1 94.62 63 VAL B C 1
ATOM 1502 O O . VAL B 1 63 ? -10.328 -21.484 -8.07 1 94.62 63 VAL B O 1
ATOM 1505 N N . ALA B 1 64 ? -10.414 -19.391 -8.359 1 91.31 64 ALA B N 1
ATOM 1506 C CA . ALA B 1 64 ? -11.727 -19.531 -8.969 1 91.31 64 ALA B CA 1
ATOM 1507 C C . ALA B 1 64 ? -11.641 -20.281 -10.297 1 91.31 64 ALA B C 1
ATOM 1509 O O . ALA B 1 64 ? -12.656 -20.766 -10.805 1 91.31 64 ALA B O 1
ATOM 1510 N N . ARG B 1 65 ? -10.641 -20.219 -10.961 1 91.12 65 ARG B N 1
ATOM 1511 C CA . ARG B 1 65 ? -10.469 -20.875 -12.258 1 91.12 65 ARG B CA 1
ATOM 1512 C C . ARG B 1 65 ? -9.164 -21.672 -12.297 1 91.12 65 ARG B C 1
ATOM 1514 O O . ARG B 1 65 ? -8.234 -21.312 -13.016 1 91.12 65 ARG B O 1
ATOM 1521 N N . PRO B 1 66 ? -9.07 -22.766 -11.758 1 91 66 PRO B N 1
ATOM 1522 C CA . PRO B 1 66 ? -7.805 -23.469 -11.523 1 91 66 PRO B CA 1
ATOM 1523 C C . PRO B 1 66 ? -7.18 -24 -12.812 1 91 66 PRO B C 1
ATOM 1525 O O . PRO B 1 66 ? -6.012 -24.406 -12.812 1 91 66 PRO B O 1
ATOM 1528 N N . SER B 1 67 ? -8.023 -24.031 -13.734 1 92.38 67 SER B N 1
ATOM 1529 C CA . SER B 1 67 ? -7.5 -24.516 -15.008 1 92.38 67 SER B CA 1
ATOM 1530 C C . SER B 1 67 ? -6.68 -23.438 -15.711 1 92.38 67 SER B C 1
ATOM 1532 O O . SER B 1 67 ? -6.023 -23.719 -16.719 1 92.38 67 SER B O 1
ATOM 1534 N N . LEU B 1 68 ? -6.77 -22.344 -15.188 1 94.94 68 LEU B N 1
ATOM 1535 C CA . LEU B 1 68 ? -6.02 -21.234 -15.766 1 94.94 68 LEU B CA 1
ATOM 1536 C C . LEU B 1 68 ? -4.809 -20.891 -14.906 1 94.94 68 LEU B C 1
ATOM 1538 O O . LEU B 1 68 ? -4.703 -21.344 -13.766 1 94.94 68 LEU B O 1
ATOM 1542 N N . GLN B 1 69 ? -4.047 -20.094 -15.523 1 97.75 69 GLN B N 1
ATOM 1543 C CA . GLN B 1 69 ? -2.844 -19.625 -14.852 1 97.75 69 GLN B CA 1
ATOM 1544 C C . GLN B 1 69 ? -2.529 -18.172 -15.227 1 97.75 69 GLN B C 1
ATOM 1546 O O . GLN B 1 69 ? -2.916 -17.703 -16.297 1 97.75 69 GLN B O 1
ATOM 1551 N N . ALA B 1 70 ? -1.794 -17.547 -14.336 1 97.25 70 ALA B N 1
ATOM 1552 C CA . ALA B 1 70 ? -1.205 -16.266 -14.727 1 97.25 70 ALA B CA 1
ATOM 1553 C C . ALA B 1 70 ? -0.153 -16.453 -15.812 1 97.25 70 ALA B C 1
ATOM 1555 O O . ALA B 1 70 ? 0.768 -17.266 -15.664 1 97.25 70 ALA B O 1
ATOM 1556 N N . ALA B 1 71 ? -0.534 -15.68 -16.828 1 97.12 71 ALA B N 1
ATOM 1557 C CA . ALA B 1 71 ? 0.312 -15.805 -18.016 1 97.12 71 ALA B CA 1
ATOM 1558 C C . ALA B 1 71 ? 0.705 -14.43 -18.547 1 97.12 71 ALA B C 1
ATOM 1560 O O . ALA B 1 71 ? 0.235 -13.406 -18.047 1 97.12 71 ALA B O 1
ATOM 1561 N N . TRP B 1 72 ? 1.67 -14.57 -19.25 1 93.06 72 TRP B N 1
ATOM 1562 C CA . TRP B 1 72 ? 2.123 -13.352 -19.906 1 93.06 72 TRP B CA 1
ATOM 1563 C C . TRP B 1 72 ? 1.332 -13.086 -21.172 1 93.06 72 TRP B C 1
ATOM 1565 O O . TRP B 1 72 ? 1.42 -13.859 -22.141 1 93.06 72 TRP B O 1
ATOM 1575 N N . GLY B 1 73 ? 0.42 -12.008 -21.188 1 89.75 73 GLY B N 1
ATOM 1576 C CA . GLY B 1 73 ? -0.251 -11.531 -22.391 1 89.75 73 GLY B CA 1
ATOM 1577 C C . GLY B 1 73 ? 0.514 -10.43 -23.109 1 89.75 73 GLY B C 1
ATOM 1578 O O . GLY B 1 73 ? 1.745 -10.391 -23.047 1 89.75 73 GLY B O 1
ATOM 1579 N N . SER B 1 74 ? 0.009 -9.695 -23.719 1 88.12 74 SER B N 1
ATOM 1580 C CA . SER B 1 74 ? 0.635 -8.586 -24.438 1 88.12 74 SER B CA 1
ATOM 1581 C C . SER B 1 74 ? 0.942 -7.426 -23.484 1 88.12 74 SER B C 1
ATOM 1583 O O . SER B 1 74 ? 0.223 -6.426 -23.469 1 88.12 74 SER B O 1
ATOM 1585 N N . GLY B 1 75 ? 1.982 -7.715 -22.719 1 90 75 GLY B N 1
ATOM 1586 C CA . GLY B 1 75 ? 2.477 -6.676 -21.828 1 90 75 GLY B CA 1
ATOM 1587 C C . GLY B 1 75 ? 1.764 -6.645 -20.484 1 90 75 GLY B C 1
ATOM 1588 O O . GLY B 1 75 ? 2.09 -5.824 -19.625 1 90 75 GLY B O 1
ATOM 1589 N N . PHE B 1 76 ? 0.855 -7.594 -20.391 1 96.62 76 PHE B N 1
ATOM 1590 C CA . PHE B 1 76 ? 0.077 -7.609 -19.156 1 96.62 76 PHE B CA 1
ATOM 1591 C C . PHE B 1 76 ? -0.055 -9.031 -18.625 1 96.62 76 PHE B C 1
ATOM 1593 O O . PHE B 1 76 ? 0.015 -10 -19.375 1 96.62 76 PHE B O 1
ATOM 1600 N N . MET B 1 77 ? -0.149 -9.078 -17.438 1 97.75 77 MET 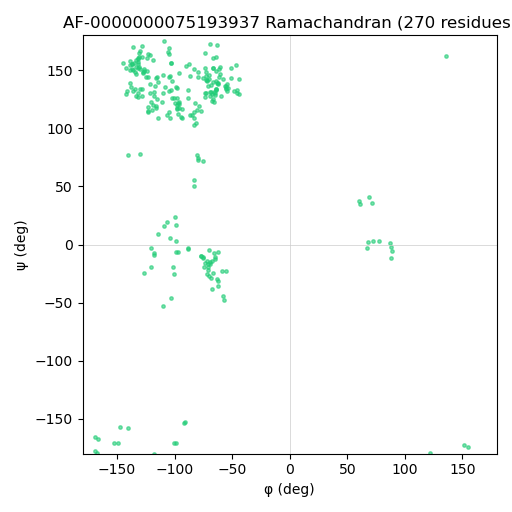B N 1
ATOM 1601 C CA . MET B 1 77 ? -0.508 -10.359 -16.844 1 97.75 77 MET B CA 1
ATOM 1602 C C . MET B 1 77 ? -1.924 -10.766 -17.234 1 97.75 77 MET B C 1
ATOM 1604 O O . MET B 1 77 ? -2.869 -10 -17.047 1 97.75 77 MET B O 1
ATOM 1608 N N . THR B 1 78 ? -1.942 -11.875 -17.797 1 96.3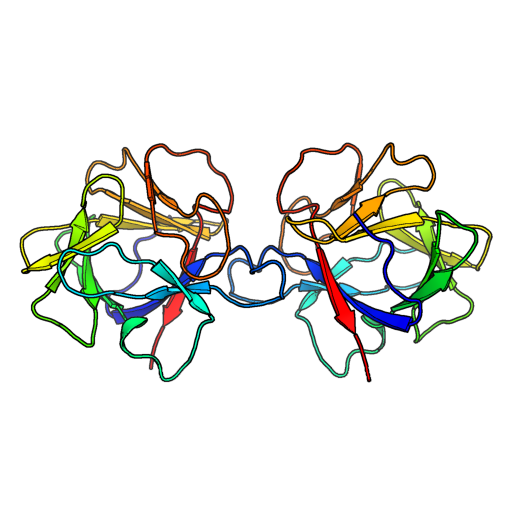8 78 THR B N 1
ATOM 1609 C CA . THR B 1 78 ? -3.18 -12.414 -18.344 1 96.38 78 THR B CA 1
ATOM 1610 C C . THR B 1 78 ? -3.449 -13.812 -17.797 1 96.38 78 THR B C 1
ATOM 1612 O O . THR B 1 78 ? -2.529 -14.492 -17.328 1 96.38 78 THR B O 1
ATOM 1615 N N . VAL B 1 79 ? -4.648 -14.148 -17.719 1 96.88 79 VAL B N 1
ATOM 1616 C CA . VAL B 1 79 ? -4.949 -15.516 -17.297 1 96.88 79 VAL B CA 1
ATOM 1617 C C . VAL B 1 79 ? -5.199 -16.391 -18.531 1 96.88 79 VAL B C 1
ATOM 1619 O O . VAL B 1 79 ? -6.051 -16.062 -19.359 1 96.88 79 VAL B O 1
ATOM 1622 N N . LEU B 1 80 ? -4.477 -17.391 -18.688 1 95.5 80 LEU B N 1
ATOM 1623 C CA . LEU B 1 80 ? -4.543 -18.281 -19.828 1 95.5 80 LEU B CA 1
ATOM 1624 C C . LEU B 1 80 ? -4.602 -19.734 -19.375 1 95.5 80 LEU B C 1
ATOM 1626 O O . LEU B 1 80 ? -4.262 -20.047 -18.219 1 95.5 80 LEU B O 1
ATOM 1630 N N . PRO B 1 81 ? -5.219 -20.516 -20.25 1 96.69 81 PRO B N 1
ATOM 1631 C CA . PRO B 1 81 ? -5.156 -21.938 -19.891 1 96.69 81 PRO B CA 1
ATOM 1632 C C . PRO B 1 81 ? -3.77 -22.359 -19.422 1 96.69 81 PRO B C 1
ATOM 1634 O O . PRO B 1 81 ? -2.758 -21.891 -19.938 1 96.69 81 PRO B O 1
ATOM 1637 N N . ALA B 1 82 ? -3.869 -23.109 -18.562 1 89.94 82 ALA B N 1
ATOM 1638 C CA . ALA B 1 82 ? -2.635 -23.5 -17.891 1 89.94 82 ALA B CA 1
ATOM 1639 C C . ALA B 1 82 ? -1.611 -24.031 -18.891 1 89.94 82 ALA B C 1
ATOM 1641 O O . ALA B 1 82 ? -1.935 -24.891 -19.719 1 89.94 82 ALA B O 1
ATOM 1642 N N . HIS B 1 83 ? -0.576 -23.656 -18.688 1 89.19 83 HIS B N 1
ATOM 1643 C CA . HIS B 1 83 ? 0.64 -24.109 -19.344 1 89.19 83 HIS B CA 1
ATOM 1644 C C . HIS B 1 83 ? 1.859 -23.938 -18.453 1 89.19 83 HIS B C 1
ATOM 1646 O O . HIS B 1 83 ? 1.722 -23.766 -17.234 1 89.19 83 HIS B O 1
ATOM 1652 N N . SER B 1 84 ? 2.922 -24.047 -18.688 1 86.94 84 SER B N 1
ATOM 1653 C CA . SER B 1 84 ? 4.117 -23.922 -17.859 1 86.94 84 SER B CA 1
ATOM 1654 C C . SER B 1 84 ? 4.551 -22.469 -17.719 1 86.94 84 SER B C 1
ATOM 1656 O O . SER B 1 84 ? 5.723 -22.141 -17.906 1 86.94 84 SER B O 1
ATOM 1658 N N . TYR B 1 85 ? 3.598 -21.719 -17.25 1 92.62 85 TYR B N 1
ATOM 1659 C CA . TYR B 1 85 ? 3.934 -20.328 -16.938 1 92.62 85 TYR B CA 1
ATOM 1660 C C . TYR B 1 85 ? 4.449 -20.203 -15.516 1 92.62 85 TYR B C 1
ATOM 1662 O O . TYR B 1 85 ? 3.729 -20.516 -14.562 1 92.62 85 TYR B O 1
ATOM 1670 N N . VAL B 1 86 ? 5.562 -19.625 -15.562 1 95.5 86 VAL B N 1
ATOM 1671 C CA . VAL B 1 86 ? 6.164 -19.594 -14.227 1 95.5 86 VAL B CA 1
ATOM 1672 C C . VAL B 1 86 ? 6.77 -18.203 -13.977 1 95.5 86 VAL B C 1
ATOM 1674 O O . VAL B 1 86 ? 7.168 -17.516 -14.914 1 95.5 86 VAL B O 1
ATOM 1677 N N . TRP B 1 87 ? 6.82 -18.016 -12.711 1 97.06 87 TRP B N 1
ATOM 1678 C CA . TRP B 1 87 ? 7.238 -16.703 -12.266 1 97.06 87 TRP B CA 1
ATOM 1679 C C . TRP B 1 87 ? 8.219 -16.797 -11.094 1 97.06 87 TRP B C 1
ATOM 1681 O O . TRP B 1 87 ? 8.164 -17.75 -10.312 1 97.06 87 TRP B O 1
ATOM 1691 N N . THR B 1 88 ? 8.977 -15.828 -11.102 1 97.12 88 THR B N 1
ATOM 1692 C CA . THR B 1 88 ? 9.852 -15.656 -9.945 1 97.12 88 THR B CA 1
ATOM 1693 C C . THR B 1 88 ? 9.258 -14.664 -8.961 1 97.12 88 THR B C 1
ATOM 1695 O O . THR B 1 88 ? 9.227 -13.461 -9.227 1 97.12 88 THR B O 1
ATOM 1698 N N . ILE B 1 89 ? 8.914 -15.164 -7.887 1 97.94 89 ILE B N 1
ATOM 1699 C CA . ILE B 1 89 ? 8.297 -14.367 -6.832 1 97.94 89 ILE B CA 1
ATOM 1700 C C . ILE B 1 89 ? 9.211 -14.32 -5.613 1 97.94 89 ILE B C 1
ATOM 1702 O O . ILE B 1 89 ? 9.594 -15.359 -5.07 1 97.94 89 ILE B O 1
ATOM 1706 N N . ARG B 1 90 ? 9.492 -12.984 -5.23 1 97.19 90 ARG B N 1
ATOM 1707 C CA . ARG B 1 90 ? 10.453 -12.836 -4.141 1 97.19 90 ARG B CA 1
ATOM 1708 C C . ARG B 1 90 ? 9.984 -11.797 -3.131 1 97.19 90 ARG B C 1
ATOM 1710 O O . ARG B 1 90 ? 9.539 -10.711 -3.512 1 97.19 90 ARG B O 1
ATOM 1717 N N . GLU B 1 91 ? 10.055 -12.164 -1.88 1 94.06 91 GLU B N 1
ATOM 1718 C CA . GLU B 1 91 ? 9.852 -11.227 -0.78 1 94.06 91 GLU B CA 1
ATOM 1719 C C . GLU B 1 91 ? 11.141 -10.492 -0.438 1 94.06 91 GLU B C 1
ATOM 1721 O O . GLU B 1 91 ? 12.148 -11.109 -0.117 1 94.06 91 GLU B O 1
ATOM 1726 N N . THR B 1 92 ? 11.117 -9.156 -0.754 1 94.25 92 THR B N 1
ATOM 1727 C CA . THR B 1 92 ? 12.273 -8.305 -0.475 1 94.25 92 THR B CA 1
ATOM 1728 C C . THR B 1 92 ? 11.969 -7.348 0.674 1 94.25 92 THR B C 1
ATOM 1730 O O . THR B 1 92 ? 10.859 -7.34 1.21 1 94.25 92 THR B O 1
ATOM 1733 N N . ASP B 1 93 ? 12.727 -6.555 1.22 1 90.31 93 ASP B N 1
ATOM 1734 C CA . ASP B 1 93 ? 12.547 -5.594 2.301 1 90.31 93 ASP B CA 1
ATOM 1735 C C . ASP B 1 93 ? 11.68 -4.418 1.854 1 90.31 93 ASP B C 1
ATOM 1737 O O . ASP B 1 93 ? 11.211 -3.631 2.68 1 90.31 93 ASP B O 1
ATOM 1741 N N . THR B 1 94 ? 11.391 -4.527 0.503 1 94.12 94 THR B N 1
ATOM 1742 C CA . THR B 1 94 ? 10.602 -3.4 0.015 1 94.12 94 THR B CA 1
ATOM 1743 C C . THR B 1 94 ? 9.273 -3.877 -0.555 1 94.12 94 THR B C 1
ATOM 1745 O O . THR B 1 94 ? 8.523 -3.092 -1.141 1 94.12 94 THR B O 1
ATOM 1748 N N . GLY B 1 95 ? 9.203 -4.789 -0.543 1 91.69 95 GLY B N 1
ATOM 1749 C CA . GLY B 1 95 ? 7.984 -5.414 -1.021 1 91.69 95 GLY B CA 1
ATOM 1750 C C . GLY B 1 95 ? 8.234 -6.609 -1.919 1 91.69 95 GLY B C 1
ATOM 1751 O O . GLY B 1 95 ? 9.383 -6.984 -2.152 1 91.69 95 GLY B O 1
ATOM 1752 N N . VAL B 1 96 ? 6.973 -7.445 -2 1 96.88 96 VAL B N 1
ATOM 1753 C CA . VAL B 1 96 ? 7.039 -8.633 -2.85 1 96.88 96 VAL B CA 1
ATOM 1754 C C . VAL B 1 96 ? 7.223 -8.219 -4.305 1 96.88 96 VAL B C 1
ATOM 1756 O O . VAL B 1 96 ? 6.551 -7.297 -4.785 1 96.88 96 VAL B O 1
ATOM 1759 N N . THR B 1 97 ? 8.258 -8.828 -5.148 1 98 97 THR B N 1
ATOM 1760 C CA . THR B 1 97 ? 8.383 -8.688 -6.594 1 98 97 THR B CA 1
ATOM 1761 C C . THR B 1 97 ? 7.867 -9.93 -7.309 1 98 97 THR B C 1
ATOM 1763 O O . THR B 1 97 ? 8.031 -11.047 -6.816 1 98 97 THR B O 1
ATOM 1766 N N . ILE B 1 98 ? 7.254 -9.844 -8.289 1 98.12 98 ILE B N 1
ATOM 1767 C CA . ILE B 1 98 ? 6.828 -10.883 -9.219 1 98.12 98 ILE B CA 1
ATOM 1768 C C . ILE B 1 98 ? 7.484 -10.664 -10.578 1 98.12 98 ILE B C 1
ATOM 1770 O O . ILE B 1 98 ? 7.246 -9.648 -11.234 1 98.12 98 ILE B O 1
ATOM 1774 N N . GLN B 1 99 ? 8.195 -11.359 -11.109 1 96.5 99 GLN B N 1
ATOM 1775 C CA . GLN B 1 99 ? 8.93 -11.25 -12.367 1 96.5 99 GLN B CA 1
ATOM 1776 C C . GLN B 1 99 ? 8.727 -12.484 -13.234 1 96.5 99 GLN B C 1
ATOM 1778 O O . GLN B 1 99 ? 8.25 -13.516 -12.758 1 96.5 99 GLN B O 1
ATOM 1783 N N . ASP B 1 100 ? 9.039 -12.43 -14.289 1 92.06 100 ASP B N 1
ATOM 1784 C CA . ASP B 1 100 ? 9.031 -13.617 -15.141 1 92.06 100 ASP B CA 1
ATOM 1785 C C . ASP B 1 100 ? 10.109 -14.609 -14.711 1 92.06 100 ASP B C 1
ATOM 1787 O O . ASP B 1 100 ? 11.016 -14.258 -13.953 1 92.06 100 ASP B O 1
ATOM 1791 N N . GLY B 1 101 ? 10.125 -15.688 -15.234 1 88.38 101 GLY B N 1
ATOM 1792 C CA . GLY B 1 101 ? 11.07 -16.719 -14.844 1 88.38 101 GLY B CA 1
ATOM 1793 C C . GLY B 1 101 ? 12.516 -16.328 -15.078 1 88.38 101 GLY B C 1
ATOM 1794 O O . GLY B 1 101 ? 13.398 -16.719 -14.312 1 88.38 101 GLY B O 1
ATOM 1795 N N . GLY B 1 102 ? 12.656 -15.43 -16.25 1 81.56 102 GLY B N 1
ATOM 1796 C CA . GLY B 1 102 ? 13.992 -14.969 -16.594 1 81.56 102 GLY B CA 1
ATOM 1797 C C . GLY B 1 102 ? 14.391 -13.695 -15.867 1 81.56 102 GLY B C 1
ATOM 1798 O O . GLY B 1 102 ? 15.516 -13.219 -16 1 81.56 102 GLY B O 1
ATOM 1799 N N . ARG B 1 103 ? 13.375 -13.18 -15.086 1 78 103 ARG B N 1
ATOM 1800 C CA . ARG B 1 103 ? 13.555 -12.039 -14.195 1 78 103 ARG B CA 1
ATOM 1801 C C . ARG B 1 103 ? 13.961 -10.789 -14.977 1 78 103 ARG B C 1
ATOM 1803 O O . ARG B 1 103 ? 14.82 -10.023 -14.531 1 78 103 ARG B O 1
ATOM 1810 N N . THR B 1 104 ? 13.523 -10.703 -15.93 1 86.5 104 THR B N 1
ATOM 1811 C CA . THR B 1 104 ? 13.891 -9.586 -16.797 1 86.5 104 THR B CA 1
ATOM 1812 C C . THR B 1 104 ? 12.82 -8.492 -16.75 1 86.5 104 THR B C 1
ATOM 1814 O O . THR B 1 104 ? 13.094 -7.34 -17.078 1 86.5 104 THR B O 1
ATOM 1817 N N . VAL B 1 105 ? 11.586 -8.906 -16.422 1 94.62 105 VAL B N 1
ATOM 1818 C CA . VAL B 1 105 ? 10.477 -7.957 -16.375 1 94.62 105 VAL B CA 1
ATOM 1819 C C . VAL B 1 105 ? 9.703 -8.125 -15.07 1 94.62 105 VAL B C 1
ATOM 1821 O O . VAL B 1 105 ? 9.82 -9.156 -14.398 1 94.62 105 VAL B O 1
ATOM 1824 N N . PHE B 1 106 ? 9.008 -7.18 -14.719 1 96.81 106 PHE B N 1
ATOM 1825 C CA . PHE B 1 106 ? 8.32 -7.109 -13.438 1 96.81 106 PHE B CA 1
ATOM 1826 C C . PHE B 1 106 ? 6.828 -6.855 -13.633 1 96.81 106 PHE B C 1
ATOM 1828 O O . PHE B 1 106 ? 6.438 -6.117 -14.539 1 96.81 106 PHE B O 1
ATOM 1835 N N . TRP B 1 107 ? 6.145 -7.5 -12.719 1 98.06 107 TRP B N 1
ATOM 1836 C CA . TRP B 1 107 ? 4.75 -7.082 -12.641 1 98.06 107 TRP B CA 1
ATOM 1837 C C . TRP B 1 107 ? 4.629 -5.727 -11.953 1 98.06 107 TRP B C 1
ATOM 1839 O O . TRP B 1 107 ? 5.352 -5.441 -10.992 1 98.06 107 TRP B O 1
ATOM 1849 N N . GLY B 1 108 ? 3.801 -4.934 -12.336 1 98.38 108 GLY B N 1
ATOM 1850 C CA . GLY B 1 108 ? 3.553 -3.65 -11.695 1 98.38 108 GLY B CA 1
ATOM 1851 C C . GLY B 1 108 ? 2.301 -2.963 -12.203 1 98.38 108 GLY B C 1
ATOM 1852 O O . GLY B 1 108 ? 1.52 -3.557 -12.953 1 98.38 108 GLY B O 1
ATOM 1853 N N . LEU B 1 109 ? 1.956 -1.722 -11.727 1 97.81 109 LEU B N 1
ATOM 1854 C CA . LEU B 1 109 ? 0.89 -0.846 -12.195 1 97.81 109 LEU B CA 1
ATOM 1855 C C . LEU B 1 109 ? 1.459 0.466 -12.727 1 97.81 109 LEU B C 1
ATOM 1857 O O . LEU B 1 109 ? 2.328 1.071 -12.094 1 97.81 109 LEU B O 1
ATOM 1861 N N . ALA B 1 110 ? 1.195 0.771 -13.641 1 93.5 110 ALA B N 1
ATOM 1862 C CA . ALA B 1 110 ? 1.512 2.117 -14.117 1 93.5 110 ALA B CA 1
ATOM 1863 C C . ALA B 1 110 ? 0.924 3.176 -13.188 1 93.5 110 ALA B C 1
ATOM 1865 O O . ALA B 1 110 ? 1.565 4.191 -12.914 1 93.5 110 ALA B O 1
ATOM 1866 N N . ASN B 1 111 ? -0.465 2.875 -12.898 1 92.88 111 ASN B N 1
ATOM 1867 C CA . ASN B 1 111 ? -1.213 3.699 -11.961 1 92.88 111 ASN B CA 1
ATOM 1868 C C . ASN B 1 111 ? -1.957 2.848 -10.938 1 92.88 111 ASN B C 1
ATOM 1870 O O . ASN B 1 111 ? -2.66 1.903 -11.305 1 92.88 111 ASN B O 1
ATOM 1874 N N . ALA B 1 112 ? -1.729 3.273 -9.773 1 96.56 112 ALA B N 1
ATOM 1875 C CA . ALA B 1 112 ? -2.455 2.549 -8.734 1 96.56 112 ALA B CA 1
ATOM 1876 C C . ALA B 1 112 ? -3.896 3.039 -8.633 1 96.56 112 ALA B C 1
ATOM 1878 O O . ALA B 1 112 ? -4.273 3.67 -7.641 1 96.56 112 ALA B O 1
ATOM 1879 N N . SER B 1 113 ? -4.586 2.633 -9.484 1 97 113 SER B N 1
ATOM 1880 C CA . SER B 1 113 ? -6.008 2.959 -9.578 1 97 113 SER B CA 1
ATOM 1881 C C . SER B 1 113 ? -6.836 1.725 -9.922 1 97 113 SER B C 1
ATOM 1883 O O . SER B 1 113 ? -6.32 0.764 -10.5 1 97 113 SER B O 1
ATOM 1885 N N . GLU B 1 114 ? -8.016 1.762 -9.578 1 96.62 114 GLU B N 1
ATOM 1886 C CA . GLU B 1 114 ? -8.938 0.668 -9.875 1 96.62 114 GLU B CA 1
ATOM 1887 C C . GLU B 1 114 ? -8.969 0.357 -11.367 1 96.62 114 GLU B C 1
ATOM 1889 O O . GLU B 1 114 ? -9 1.269 -12.195 1 96.62 114 GLU B O 1
ATOM 1894 N N . ASN B 1 115 ? -8.938 -0.922 -11.57 1 97.56 115 ASN B N 1
ATOM 1895 C CA . ASN B 1 115 ? -9.086 -1.515 -12.898 1 97.56 115 ASN B CA 1
ATOM 1896 C C . ASN B 1 115 ? -7.844 -1.288 -13.75 1 97.56 115 ASN B C 1
ATOM 1898 O O . ASN B 1 115 ? -7.867 -1.521 -14.961 1 97.56 115 ASN B O 1
ATOM 1902 N N . SER B 1 116 ? -6.711 -0.651 -13.273 1 97.56 116 SER B N 1
ATOM 1903 C CA . SER B 1 116 ? -5.43 -0.64 -13.969 1 97.56 116 SER B CA 1
ATOM 1904 C C . SER B 1 116 ? -4.969 -2.055 -14.305 1 97.56 116 SER B C 1
ATOM 1906 O O . SER B 1 116 ? -5.105 -2.967 -13.484 1 97.56 116 SER B O 1
ATOM 1908 N N . GLN B 1 117 ? -4.598 -2.312 -15.211 1 98.38 117 GLN B N 1
ATOM 1909 C CA . GLN B 1 117 ? -4.066 -3.615 -15.602 1 98.38 117 GLN B CA 1
ATOM 1910 C C . GLN B 1 117 ? -2.691 -3.857 -14.984 1 98.38 117 GLN B C 1
ATOM 1912 O O . GLN B 1 117 ? -1.894 -2.926 -14.852 1 98.38 117 GLN B O 1
ATOM 1917 N N . VAL B 1 118 ? -2.391 -5.074 -14.773 1 98.5 118 VAL B N 1
ATOM 1918 C CA . VAL B 1 118 ? -1.092 -5.445 -14.219 1 98.5 118 VAL B CA 1
ATOM 1919 C C . VAL B 1 118 ? -0.071 -5.582 -15.352 1 98.5 118 VAL B C 1
ATOM 1921 O O . VAL B 1 118 ? -0.17 -6.492 -16.172 1 98.5 118 VAL B O 1
ATOM 1924 N N . THR B 1 119 ? 0.822 -4.711 -15.359 1 97.56 119 THR B N 1
ATOM 1925 C CA . THR B 1 119 ? 1.804 -4.652 -16.438 1 97.56 119 THR B CA 1
ATOM 1926 C C . THR B 1 119 ? 2.947 -5.629 -16.188 1 97.56 119 THR B C 1
ATOM 1928 O O . THR B 1 119 ? 3.215 -5.992 -15.031 1 97.56 119 THR B O 1
ATOM 1931 N N . ILE B 1 120 ? 3.428 -6.016 -17.156 1 96.5 120 ILE B N 1
ATOM 1932 C CA . ILE B 1 120 ? 4.688 -6.75 -17.141 1 96.5 120 ILE B CA 1
ATOM 1933 C C . ILE B 1 120 ? 5.734 -5.992 -17.953 1 96.5 120 ILE B C 1
ATOM 1935 O O . ILE B 1 120 ? 5.602 -5.859 -19.172 1 96.5 120 ILE B O 1
ATOM 1939 N N . GLY B 1 121 ? 6.762 -5.531 -17.359 1 94.31 121 GLY B N 1
ATOM 1940 C CA . GLY B 1 121 ? 7.719 -4.703 -18.062 1 94.31 121 GLY B CA 1
ATOM 1941 C C . GLY B 1 121 ? 9 -4.465 -17.297 1 94.31 121 GLY B C 1
ATOM 1942 O O . GLY B 1 121 ? 9.227 -5.082 -16.25 1 94.31 121 GLY B O 1
ATOM 1943 N N . ALA B 1 122 ? 9.625 -3.609 -17.75 1 93.06 122 ALA B N 1
ATOM 1944 C CA . ALA B 1 122 ? 10.953 -3.355 -17.203 1 93.06 122 ALA B CA 1
ATOM 1945 C C . ALA B 1 122 ? 10.867 -2.91 -15.75 1 93.06 122 ALA B C 1
ATOM 1947 O O . ALA B 1 122 ? 9.945 -2.186 -15.367 1 93.06 122 ALA B O 1
ATOM 1948 N N . GLY B 1 123 ? 11.859 -3.256 -15.109 1 91.69 123 GLY B N 1
ATOM 1949 C CA . GLY B 1 123 ? 11.945 -2.836 -13.719 1 91.69 123 GLY B CA 1
ATOM 1950 C C . GLY B 1 123 ? 12.25 -1.358 -13.555 1 91.69 123 GLY B C 1
ATOM 1951 O O . GLY B 1 123 ? 13.172 -0.837 -14.188 1 91.69 123 GLY B O 1
ATOM 1952 N N . THR B 1 124 ? 11.469 -0.656 -12.727 1 87.62 124 THR B N 1
ATOM 1953 C CA . THR B 1 124 ? 11.68 0.771 -12.516 1 87.62 124 THR B CA 1
ATOM 1954 C C . THR B 1 124 ? 12.023 1.053 -11.055 1 87.62 124 THR B C 1
ATOM 1956 O O . THR B 1 124 ? 12.359 2.186 -10.695 1 87.62 124 THR B O 1
ATOM 1959 N N . ASP B 1 125 ? 11.891 -0.109 -10.172 1 86.5 125 ASP B N 1
ATOM 1960 C CA . ASP B 1 125 ? 12.102 -0.065 -8.727 1 86.5 125 ASP B CA 1
ATOM 1961 C C . ASP B 1 125 ? 11.016 0.771 -8.047 1 86.5 125 ASP B C 1
ATOM 1963 O O . ASP B 1 125 ? 11.102 1.042 -6.844 1 86.5 125 ASP B O 1
ATOM 1967 N N . ASP B 1 126 ? 10.117 1.353 -8.859 1 91.62 126 ASP B N 1
ATOM 1968 C CA . ASP B 1 126 ? 8.961 2.064 -8.336 1 91.62 126 ASP B CA 1
ATOM 1969 C C . ASP B 1 126 ? 8.125 1.162 -7.43 1 91.62 126 ASP B C 1
ATOM 1971 O O . ASP B 1 126 ? 7.949 -0.024 -7.719 1 91.62 126 ASP B O 1
ATOM 1975 N N . VAL B 1 127 ? 7.707 1.678 -6.344 1 96.19 127 VAL B N 1
ATOM 1976 C CA . VAL B 1 127 ? 6.918 0.908 -5.387 1 96.19 127 VAL B CA 1
ATOM 1977 C C . VAL B 1 127 ? 5.691 0.324 -6.082 1 96.19 127 VAL B C 1
ATOM 1979 O O . VAL B 1 127 ? 5.07 -0.615 -5.574 1 96.19 127 VAL B O 1
ATOM 1982 N N . GLN B 1 128 ? 5.168 0.929 -7.324 1 96.5 128 GLN B N 1
ATOM 1983 C CA . GLN B 1 128 ? 4.047 0.404 -8.094 1 96.5 128 GLN B CA 1
ATOM 1984 C C . GLN B 1 128 ? 4.348 -0.994 -8.625 1 96.5 128 GLN B C 1
ATOM 1986 O O . GLN B 1 128 ? 3.447 -1.696 -9.086 1 96.5 128 GLN B O 1
ATOM 1991 N N . GLN B 1 129 ? 5.703 -1.462 -8.398 1 97.5 129 GLN B N 1
ATOM 1992 C CA . GLN B 1 129 ? 6.094 -2.812 -8.789 1 97.5 129 GLN B CA 1
ATOM 1993 C C . GLN B 1 129 ? 6.316 -3.695 -7.562 1 97.5 129 GLN B C 1
ATOM 1995 O O . GLN B 1 129 ? 6.992 -4.723 -7.648 1 97.5 129 GLN B O 1
ATOM 2000 N N . LYS B 1 130 ? 5.812 -3.178 -6.555 1 98.12 130 LYS B N 1
ATOM 2001 C CA . LYS B 1 130 ? 5.918 -3.926 -5.305 1 98.12 130 LYS B CA 1
ATOM 2002 C C . LYS B 1 130 ? 4.543 -4.348 -4.797 1 98.12 130 LYS B C 1
ATOM 2004 O O . LYS B 1 130 ? 3.582 -3.58 -4.883 1 98.12 130 LYS B O 1
ATOM 2009 N N . TRP B 1 131 ? 4.562 -5.492 -4.238 1 98.69 131 TRP B N 1
ATOM 2010 C CA . TRP B 1 131 ? 3.312 -6.129 -3.84 1 98.69 131 TRP B CA 1
ATOM 2011 C C . TRP B 1 131 ? 3.385 -6.621 -2.398 1 98.69 131 TRP B C 1
ATOM 2013 O O . TRP B 1 131 ? 4.461 -6.637 -1.796 1 98.69 131 TRP B O 1
ATOM 2023 N N . VAL B 1 132 ? 2.312 -6.891 -1.932 1 98.06 132 VAL B N 1
ATOM 2024 C CA . VAL B 1 132 ? 2.156 -7.629 -0.683 1 98.06 132 VAL B CA 1
ATOM 2025 C C . VAL B 1 132 ? 1.347 -8.898 -0.932 1 98.06 132 VAL B C 1
ATOM 2027 O O . VAL B 1 132 ? 0.346 -8.875 -1.652 1 98.06 132 VAL B O 1
ATOM 2030 N N . LEU B 1 133 ? 1.726 -10 -0.356 1 97.81 133 LEU B N 1
ATOM 2031 C CA . LEU B 1 133 ? 0.977 -11.25 -0.366 1 97.81 133 LEU B CA 1
ATOM 2032 C C . LEU B 1 133 ? 0.177 -11.414 0.922 1 97.81 133 LEU B C 1
ATOM 2034 O O . LEU B 1 133 ? 0.752 -11.477 2.012 1 97.81 133 LEU B O 1
ATOM 2038 N N . MET B 1 134 ? -0.882 -11.422 0.657 1 96.31 134 MET B N 1
ATOM 2039 C CA . MET B 1 134 ? -1.752 -11.68 1.803 1 96.31 134 MET B CA 1
ATOM 2040 C C . MET B 1 134 ? -2.297 -13.102 1.769 1 96.31 134 MET B C 1
ATOM 2042 O O . MET B 1 134 ? -3.15 -13.422 0.94 1 96.31 134 MET B O 1
ATOM 2046 N N . ARG B 1 135 ? -1.928 -13.906 2.686 1 95.62 135 ARG B N 1
ATOM 2047 C CA . ARG B 1 135 ? -2.348 -15.305 2.723 1 95.62 135 ARG B CA 1
ATOM 2048 C C . ARG B 1 135 ? -3.838 -15.414 3.02 1 95.62 135 ARG B C 1
ATOM 2050 O O . ARG B 1 135 ? -4.355 -14.734 3.904 1 95.62 135 ARG B O 1
ATOM 2057 N N . VAL B 1 136 ? -4.281 -16.25 2.277 1 94.12 136 VAL B N 1
ATOM 2058 C CA . VAL B 1 136 ? -5.695 -16.547 2.494 1 94.12 136 VAL B CA 1
ATOM 2059 C C . VAL B 1 136 ? -5.832 -17.797 3.354 1 94.12 136 VAL B C 1
ATOM 2061 O O . VAL B 1 136 ? -5.172 -18.812 3.102 1 94.12 136 VAL B O 1
ATOM 2064 N N . ALA B 1 137 ? -6.348 -17.984 4.535 1 76.56 137 ALA B N 1
ATOM 2065 C CA . ALA B 1 137 ? -6.547 -19.094 5.457 1 76.56 137 ALA B CA 1
ATOM 2066 C C . ALA B 1 137 ? -7.375 -20.203 4.809 1 76.56 137 ALA B C 1
ATOM 2068 O O . ALA B 1 137 ? -8.18 -19.938 3.908 1 76.56 137 ALA B O 1
#

Organism: Armillaria gallica (NCBI:txid47427)

Nearest PDB structures (foldseek):
  4uso-assembly2_C  TM=9.468E-01  e=1.645E-11  Coprinopsis cinerea
  4usp-assembly1_A  TM=9.499E-01  e=2.719E-11  Coprinopsis cinerea
  2liq-assembly1_A  TM=9.101E-01  e=1.500E-10  Coprinopsis cinerea
  5vi4-assembly2_D  TM=6.162E-01  e=6.824E-03  Mus musculus
  1jly-assembly1_B  TM=6.624E-01  e=3.581E-02  Amaranthus caudatus

Solvent-accessible surface area (backbone atoms only — not comparable to full-atom values): 13605 Å² total; per-residue (Å²): 117,43,66,72,78,64,46,42,26,31,46,27,44,29,34,32,23,65,83,74,35,51,29,20,44,27,62,49,58,78,75,30,60,20,24,23,34,70,65,55,96,81,46,49,47,31,28,27,35,37,39,77,72,55,98,72,30,26,30,40,20,36,65,74,42,68,66,27,19,50,33,83,48,94,50,23,38,15,31,34,72,61,66,95,45,48,25,28,46,34,43,48,95,80,18,28,39,43,20,39,68,82,63,70,32,26,39,27,40,92,52,56,43,79,65,31,51,32,31,47,35,74,76,78,85,46,62,46,39,16,26,30,78,43,76,57,134,116,42,68,70,78,62,49,40,25,29,45,26,42,28,34,30,22,65,81,74,35,54,28,19,43,27,59,45,59,73,74,28,58,20,21,22,32,69,62,52,94,80,45,48,46,31,25,28,34,35,39,73,74,54,96,68,27,24,28,37,20,35,61,72,46,68,64,25,18,50,28,84,48,94,51,22,36,12,28,31,73,58,64,92,41,47,23,26,45,32,43,47,98,73,19,30,37,43,21,39,67,84,60,67,33,26,39,27,32,94,49,54,40,75,65,32,49,31,31,43,35,72,75,78,85,44,59,50,37,16,25,29,77,42,74,55,133

pLDDT: mean 94.68, std 4.61, range [71.44, 98.81]

Secondary structure (DSSP, 8-state):
-BPPPSEEEEEEESBPPTTS--EEEE--STTSBPEEEE--TT-GGG-EEEEE-SSS-EEEEETT-TTEEEEE-SSBEEEEE-SS--EEEEEETTEEEEEETTSS-EEEESS-STT-BEEEE-----GGG-EEEEE--/-BPPPSEEEEEEESBPPTTS--EEEE--STTSBPEEEE--TT-GGGEEEEEESSSS-EEEEETT-TTEEEEE-SSBEEEEE--S--EEEEEEBTEEEEEETTS-SEEE-SS-STT-B-EEE-----GGG-EEEEE--

Sequence (274 aa):
MSKPAPGTYKIINRVLSVNDKRLAITANAEGNASTVTEESSSNTAQQWVIADFDSNTQSMAPVARPSLQAAWGSGFMTVLPAHSYVWTIRETDTGVTIQDGGRTVFWGLANASENSQVTIGAGTDDVQQKWVLMRVAMSKPAPGTYKIINRVLSVNDKRLAITANAEGNASTVTEESSSNTAQQWVIADFDSNTQSMAPVARPSLQAAWGSGFMTVLPAHSYVWTIRETDTGVTIQDGGRTVFWGLANASENSQVTIGAGTDDVQQKWVLMRVA